Protein AF-A0A9P1C522-F1 (afdb_monomer_lite)

Foldseek 3Di:
DDDDDDDDDDDDDDDDDDDDPDDDDPDDDPDDDDDDDDDDDDDDDDDDDDDDDDDDDDDDDDDPPPPPPVPPDQDPVRVVVVVVVVVVVVVVVVVVVVVVVVVVVVVVVVVVVVVVVVVVVVVVVVVVVVVVVVVVVVVVVVVVVVVVVVVVVVVVVVVVVVVVVVVVVVVVVVVVVVVVVVVVVVVPDPPDPDDDDDDDDD

Sequence (202 aa):
MKRPAAVLKRPAAKISPGDDDSEESHSEEVRRKPAASIRKRPAAFPDEGEEEEEEEEEEEPKAQKVSRSMKTPPSKKEARTAIKEAARRQKLVQKLKKDIKPLAQKLKEKREELKAAEKELEKHSATAGKLARAIEREDKAKALKRKRRQKSLAQKAGQRMKDLRERLADAKAEVSKLKVAKDLGSSWYPLGYKGLLYNMGV

Radius of gyration: 54.73 Å; chains: 1; bounding box: 130×93×149 Å

Structure (mmCIF, N/CA/C/O backbone):
data_AF-A0A9P1C522-F1
#
_entry.id   AF-A0A9P1C522-F1
#
loop_
_atom_site.group_PDB
_atom_site.id
_atom_site.type_symbol
_atom_site.label_atom_id
_atom_site.label_alt_id
_atom_site.label_comp_id
_atom_site.label_asym_id
_atom_site.label_entity_id
_atom_site.label_seq_id
_atom_site.pdbx_PDB_ins_code
_atom_site.Cartn_x
_atom_site.Cartn_y
_atom_site.Cartn_z
_atom_site.occupancy
_atom_site.B_iso_or_equiv
_atom_site.auth_seq_id
_atom_site.auth_comp_id
_atom_site.auth_asym_id
_atom_site.auth_atom_id
_atom_site.pdbx_PDB_model_num
ATOM 1 N N . MET A 1 1 ? 5.656 51.002 -11.597 1.00 49.44 1 MET A N 1
ATOM 2 C CA . MET A 1 1 ? 5.987 50.156 -10.427 1.00 49.44 1 MET A CA 1
ATOM 3 C C . MET A 1 1 ? 6.816 48.969 -10.905 1.00 49.44 1 MET A C 1
ATOM 5 O O . MET A 1 1 ? 6.368 48.238 -11.777 1.00 49.44 1 MET A O 1
ATOM 9 N N . LYS A 1 2 ? 8.070 48.877 -10.445 1.00 51.88 2 LYS A N 1
ATOM 10 C CA . LYS A 1 2 ? 9.104 47.935 -10.913 1.00 51.88 2 LYS A CA 1
ATOM 11 C C . LYS A 1 2 ? 8.968 46.590 -10.180 1.00 51.88 2 LYS A C 1
ATOM 13 O O . LYS A 1 2 ? 8.826 46.589 -8.963 1.00 51.88 2 LYS A O 1
ATOM 18 N N . ARG A 1 3 ? 9.033 45.463 -10.897 1.00 58.97 3 ARG A N 1
ATOM 19 C CA . ARG A 1 3 ? 9.138 44.110 -10.312 1.00 58.97 3 ARG A CA 1
ATOM 20 C C . ARG A 1 3 ? 10.616 43.785 -10.051 1.00 58.97 3 ARG A C 1
ATOM 22 O O . ARG A 1 3 ? 11.398 43.940 -10.989 1.00 58.97 3 ARG A O 1
ATOM 29 N N . PRO A 1 4 ? 11.029 43.314 -8.862 1.00 58.94 4 PRO A N 1
ATOM 30 C CA . PRO A 1 4 ? 12.370 42.768 -8.697 1.00 58.94 4 PRO A CA 1
ATOM 31 C C . PRO A 1 4 ? 12.429 41.317 -9.192 1.00 58.94 4 PRO A C 1
ATOM 33 O O . PRO A 1 4 ? 11.649 40.459 -8.780 1.00 58.94 4 PRO A O 1
ATOM 36 N N . ALA A 1 5 ? 13.379 41.060 -10.089 1.00 57.00 5 ALA A N 1
ATOM 37 C CA . ALA A 1 5 ? 13.793 39.730 -10.503 1.00 57.00 5 ALA A CA 1
ATOM 38 C C . ALA A 1 5 ? 14.612 39.079 -9.378 1.00 57.00 5 ALA A C 1
ATOM 40 O O . ALA A 1 5 ? 15.698 39.553 -9.048 1.00 57.00 5 ALA A O 1
ATOM 41 N N . ALA A 1 6 ? 14.114 37.987 -8.801 1.00 57.25 6 ALA A N 1
ATOM 42 C CA . ALA A 1 6 ? 14.886 37.153 -7.887 1.00 57.25 6 ALA A CA 1
ATOM 43 C C . ALA A 1 6 ? 15.490 35.974 -8.664 1.00 57.25 6 ALA A C 1
ATOM 45 O O . ALA A 1 6 ? 14.870 34.929 -8.848 1.00 57.25 6 ALA A O 1
ATOM 46 N N . VAL A 1 7 ? 16.720 36.173 -9.139 1.00 53.31 7 VAL A N 1
ATOM 47 C CA . VAL A 1 7 ? 17.602 35.124 -9.661 1.00 53.31 7 VAL A CA 1
ATOM 48 C C . VAL A 1 7 ? 18.239 34.419 -8.461 1.00 53.31 7 VAL A C 1
ATOM 50 O O . VAL A 1 7 ? 19.250 34.875 -7.931 1.00 53.31 7 VAL A O 1
ATOM 53 N N . LEU A 1 8 ? 17.653 33.309 -8.005 1.00 51.31 8 LEU A N 1
ATOM 54 C CA . LEU A 1 8 ? 18.317 32.423 -7.047 1.00 51.31 8 LEU A CA 1
ATOM 55 C C . LEU A 1 8 ? 19.260 31.467 -7.787 1.00 51.31 8 LEU A C 1
ATOM 57 O O . LEU A 1 8 ? 18.852 30.450 -8.347 1.00 51.31 8 LEU A O 1
ATOM 61 N N . LYS A 1 9 ? 20.549 31.816 -7.751 1.00 59.75 9 LYS A N 1
ATOM 62 C CA . LYS A 1 9 ? 21.687 30.921 -7.993 1.00 59.75 9 LYS A CA 1
ATOM 63 C C . LYS A 1 9 ? 21.589 29.700 -7.068 1.00 59.75 9 LYS A C 1
ATOM 65 O O . LYS A 1 9 ? 21.530 29.861 -5.853 1.00 59.75 9 LYS A O 1
ATOM 70 N N . ARG A 1 10 ? 21.658 28.489 -7.625 1.00 50.72 10 ARG A N 1
ATOM 71 C CA . ARG A 1 10 ? 22.021 27.274 -6.875 1.00 50.72 10 ARG A CA 1
ATOM 72 C C . ARG A 1 10 ? 23.412 26.815 -7.327 1.00 50.72 10 ARG A C 1
ATOM 74 O O . ARG A 1 10 ? 23.632 26.744 -8.537 1.00 50.72 10 ARG A O 1
ATOM 81 N N . PRO A 1 11 ? 24.355 26.550 -6.405 1.00 51.62 11 PRO A N 1
ATOM 82 C CA . PRO A 1 11 ? 25.687 26.083 -6.762 1.00 51.62 11 PRO A CA 1
ATOM 83 C C . PRO A 1 11 ? 25.662 24.623 -7.226 1.00 51.62 11 PRO A C 1
ATOM 85 O O . PRO A 1 11 ? 24.872 23.806 -6.754 1.00 51.62 11 PRO A O 1
ATOM 88 N N . ALA A 1 12 ? 26.554 24.321 -8.166 1.00 48.50 12 ALA A N 1
ATOM 89 C CA . ALA A 1 12 ? 26.804 22.994 -8.701 1.00 48.50 12 ALA A CA 1
ATOM 90 C C . ALA A 1 12 ? 27.390 22.066 -7.624 1.00 48.50 12 ALA A C 1
ATOM 92 O O . ALA A 1 12 ? 28.469 22.334 -7.098 1.00 48.50 12 ALA A O 1
ATOM 93 N N . ALA A 1 13 ? 26.714 20.950 -7.349 1.00 45.16 13 ALA A N 1
ATOM 94 C CA . ALA A 1 13 ? 27.298 19.820 -6.640 1.00 45.16 13 ALA A CA 1
ATOM 95 C C . ALA A 1 13 ? 27.734 18.768 -7.667 1.00 45.16 13 ALA A C 1
ATOM 97 O O . ALA A 1 13 ? 26.917 18.188 -8.381 1.00 45.16 13 ALA A O 1
ATOM 98 N N . LYS A 1 14 ? 29.050 18.576 -7.751 1.00 51.00 14 LYS A N 1
ATOM 99 C CA . LYS A 1 14 ? 29.711 17.467 -8.438 1.00 51.00 14 LYS A CA 1
ATOM 100 C C . LYS A 1 14 ? 29.425 16.187 -7.645 1.00 51.00 14 LYS A C 1
ATOM 102 O O . LYS A 1 14 ? 29.766 16.136 -6.469 1.00 51.00 14 LYS A O 1
ATOM 107 N N . ILE A 1 15 ? 28.848 15.167 -8.276 1.00 46.91 15 ILE A N 1
ATOM 108 C CA . ILE A 1 15 ? 28.877 13.789 -7.770 1.00 46.91 15 ILE A CA 1
ATOM 109 C C . ILE A 1 15 ? 29.485 12.932 -8.882 1.00 46.91 15 ILE A C 1
ATOM 111 O O . ILE A 1 15 ? 29.021 12.944 -10.021 1.00 46.91 15 ILE A O 1
ATOM 115 N N . SER A 1 16 ? 30.602 12.304 -8.527 1.00 38.47 16 SER A N 1
ATOM 116 C CA . SER A 1 16 ? 31.456 11.425 -9.328 1.00 38.47 16 SER A CA 1
ATOM 117 C C . SER A 1 16 ? 30.718 10.150 -9.765 1.00 38.47 16 SER A C 1
ATOM 119 O O . SER A 1 16 ? 29.842 9.700 -9.026 1.00 38.47 16 SER A O 1
ATOM 121 N N . PRO A 1 17 ? 31.074 9.529 -10.908 1.00 50.19 17 PRO A N 1
ATOM 122 C CA . PRO A 1 17 ? 30.585 8.206 -11.266 1.00 50.19 17 PRO A CA 1
ATOM 123 C C . PRO A 1 17 ? 31.403 7.157 -10.503 1.00 50.19 17 PRO A C 1
ATOM 125 O O . PRO A 1 17 ? 32.629 7.142 -10.592 1.00 50.19 17 PRO A O 1
ATOM 128 N N . GLY A 1 18 ? 30.730 6.321 -9.721 1.00 36.69 18 GLY A N 1
ATOM 129 C CA . GLY A 1 18 ? 31.311 5.144 -9.086 1.00 36.69 18 GLY A CA 1
ATOM 130 C C . GLY A 1 18 ? 30.425 3.952 -9.402 1.00 36.69 18 GLY A C 1
ATOM 131 O O . GLY A 1 18 ? 29.306 3.877 -8.902 1.00 36.69 18 GLY A O 1
ATOM 132 N N . ASP A 1 19 ? 30.916 3.101 -10.298 1.00 48.09 19 ASP A N 1
ATOM 133 C CA . ASP A 1 19 ? 30.490 1.718 -10.478 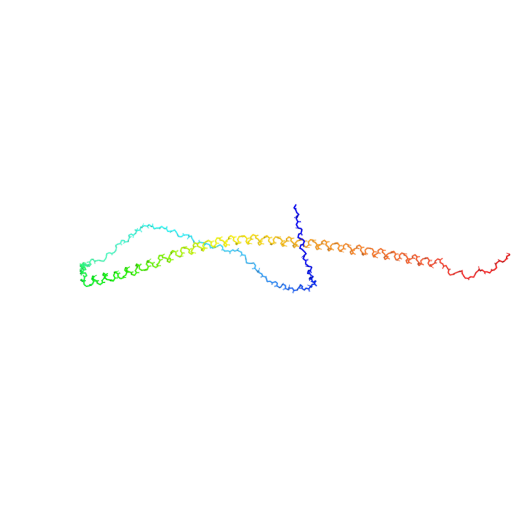1.00 48.09 19 ASP A CA 1
ATOM 134 C C . ASP A 1 19 ? 30.646 0.957 -9.154 1.00 48.09 19 ASP A C 1
ATOM 136 O O . ASP A 1 19 ? 31.762 0.892 -8.645 1.00 48.09 19 ASP A O 1
ATOM 140 N N . ASP A 1 20 ? 29.561 0.384 -8.626 1.00 42.66 20 ASP A N 1
ATOM 141 C CA . ASP A 1 20 ? 29.590 -0.888 -7.885 1.00 42.66 20 ASP A CA 1
ATOM 142 C C . ASP A 1 20 ? 28.149 -1.423 -7.747 1.00 42.66 20 ASP A C 1
ATOM 144 O O . ASP A 1 20 ? 27.435 -1.149 -6.784 1.00 42.66 20 ASP A O 1
ATOM 148 N N . ASP A 1 21 ? 27.667 -2.092 -8.796 1.00 46.78 21 ASP A N 1
ATOM 149 C CA . ASP A 1 21 ? 26.341 -2.721 -8.855 1.00 46.78 21 ASP A CA 1
ATOM 150 C C . ASP A 1 21 ? 26.565 -4.243 -8.805 1.00 46.78 21 ASP A C 1
ATOM 152 O O . ASP A 1 21 ? 26.654 -4.919 -9.833 1.00 46.78 21 ASP A O 1
ATOM 156 N N . SER A 1 22 ? 26.754 -4.765 -7.590 1.00 48.00 22 SER A N 1
ATOM 157 C CA . SER A 1 22 ? 26.894 -6.195 -7.289 1.00 48.00 22 SER A CA 1
ATOM 158 C C . SER A 1 22 ? 26.019 -6.566 -6.090 1.00 48.00 22 SER A C 1
ATOM 160 O O . SER A 1 22 ? 26.512 -6.828 -4.996 1.00 48.00 22 SER A O 1
ATOM 162 N N . GLU A 1 23 ? 24.704 -6.613 -6.303 1.00 40.97 23 GLU A N 1
ATOM 163 C CA . GLU A 1 23 ? 23.770 -7.280 -5.390 1.00 40.97 23 GLU A CA 1
ATOM 164 C C . GLU A 1 23 ? 23.270 -8.569 -6.056 1.00 40.97 23 GLU A C 1
ATOM 166 O O . GLU A 1 23 ? 22.460 -8.591 -6.989 1.00 40.97 23 GLU A O 1
ATOM 171 N N . GLU A 1 24 ? 23.846 -9.662 -5.574 1.00 34.50 24 GLU A N 1
ATOM 172 C CA . GLU A 1 24 ? 23.579 -11.052 -5.895 1.00 34.50 24 GLU A CA 1
ATOM 173 C C . GLU A 1 24 ? 22.164 -11.440 -5.430 1.00 34.50 24 GLU A C 1
ATOM 175 O O . GLU A 1 24 ? 21.912 -11.741 -4.267 1.00 34.50 24 GLU A O 1
ATOM 180 N N . SER A 1 25 ? 21.193 -11.414 -6.348 1.00 36.41 25 SER A N 1
ATOM 181 C CA . SER A 1 25 ? 19.823 -11.861 -6.074 1.00 36.41 25 SER A CA 1
ATOM 182 C C . SER A 1 25 ? 19.718 -13.385 -6.199 1.00 36.41 25 SER A C 1
ATOM 184 O O . SER A 1 25 ? 19.366 -13.923 -7.254 1.00 36.41 25 SER A O 1
ATOM 186 N N . HIS A 1 26 ? 19.995 -14.098 -5.105 1.00 35.72 26 HIS A N 1
ATOM 187 C CA . HIS A 1 26 ? 19.660 -15.516 -4.989 1.00 35.72 26 HIS A CA 1
ATOM 188 C C . HIS A 1 26 ? 18.164 -15.688 -4.662 1.00 35.72 26 HIS A C 1
ATOM 190 O O . HIS A 1 26 ? 17.724 -15.619 -3.522 1.00 35.72 26 HIS A O 1
ATOM 196 N N . SER A 1 27 ? 17.385 -15.857 -5.732 1.00 47.12 27 SER A N 1
ATOM 197 C CA . SER A 1 27 ? 16.147 -16.650 -5.849 1.00 47.12 27 SER A CA 1
ATOM 198 C C . SER A 1 27 ? 15.559 -17.288 -4.571 1.00 47.12 27 SER A C 1
ATOM 200 O O . SER A 1 27 ? 15.950 -18.383 -4.179 1.00 47.12 27 SER A O 1
ATOM 202 N N . GLU A 1 28 ? 14.489 -16.692 -4.032 1.00 42.78 28 GLU A N 1
ATOM 203 C CA . GLU A 1 28 ? 13.541 -17.396 -3.156 1.00 42.78 28 GLU A CA 1
ATOM 204 C C . GLU A 1 28 ? 12.288 -17.805 -3.950 1.00 42.78 28 GLU A C 1
ATOM 206 O O . GLU A 1 28 ? 11.434 -17.006 -4.347 1.00 42.78 28 GLU A O 1
ATOM 211 N N . GLU A 1 29 ? 12.228 -19.102 -4.239 1.00 47.12 29 GLU A N 1
ATOM 212 C CA . GLU A 1 29 ? 11.168 -19.811 -4.945 1.00 47.12 29 GLU A CA 1
ATOM 213 C C . GLU A 1 29 ? 9.890 -19.875 -4.086 1.00 47.12 29 GLU A C 1
ATOM 215 O O . GLU A 1 29 ? 9.650 -20.828 -3.345 1.00 47.12 29 GLU A O 1
ATOM 220 N N . VAL A 1 30 ? 9.013 -18.871 -4.195 1.00 40.09 30 VAL A N 1
ATOM 221 C CA . VAL A 1 30 ? 7.675 -18.938 -3.583 1.00 40.09 30 VAL A CA 1
ATOM 222 C C . VAL A 1 30 ? 6.773 -19.830 -4.439 1.00 40.09 30 VAL A C 1
ATOM 224 O O . VAL A 1 30 ? 6.108 -19.398 -5.387 1.00 40.09 30 VAL A O 1
ATOM 227 N N . ARG A 1 31 ? 6.757 -21.116 -4.085 1.00 41.09 31 ARG A N 1
ATOM 228 C CA . ARG A 1 31 ? 5.841 -22.130 -4.614 1.00 41.09 31 ARG A CA 1
ATOM 229 C C . ARG A 1 31 ? 4.386 -21.698 -4.414 1.00 41.09 31 ARG A C 1
ATOM 231 O O . ARG A 1 31 ? 3.878 -21.615 -3.297 1.00 41.09 31 ARG A O 1
ATOM 238 N N . ARG A 1 32 ? 3.701 -21.460 -5.53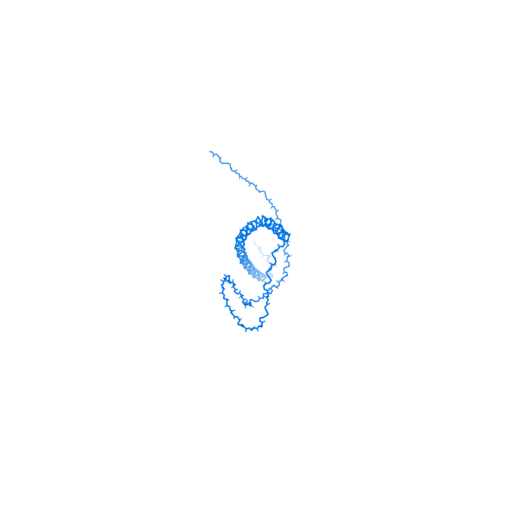3 1.00 48.88 32 ARG A N 1
ATOM 239 C CA . ARG A 1 32 ? 2.250 -21.251 -5.611 1.00 48.88 32 ARG A CA 1
ATOM 240 C C . ARG A 1 32 ? 1.525 -22.523 -5.161 1.00 48.88 32 ARG A C 1
ATOM 242 O O . ARG A 1 32 ? 1.674 -23.563 -5.794 1.00 48.88 32 ARG A O 1
ATOM 249 N N . LYS A 1 33 ? 0.701 -22.437 -4.114 1.00 53.16 33 LYS A N 1
ATOM 250 C CA . LYS A 1 33 ? -0.319 -23.457 -3.815 1.00 53.16 33 LYS A CA 1
ATOM 251 C C . LYS A 1 33 ? -1.609 -23.121 -4.581 1.00 53.16 33 LYS A C 1
ATOM 253 O O . LYS A 1 33 ? -1.987 -21.947 -4.593 1.00 53.16 33 LYS A O 1
ATOM 258 N N . PRO A 1 34 ? -2.286 -24.092 -5.220 1.00 50.56 34 PRO A N 1
ATOM 259 C CA . PRO A 1 34 ? -3.551 -23.840 -5.893 1.00 50.56 34 PRO A CA 1
ATOM 260 C C . PRO A 1 34 ? -4.704 -23.737 -4.889 1.00 50.56 34 PRO A C 1
ATOM 262 O O . PRO A 1 34 ? -4.736 -24.407 -3.856 1.00 50.56 34 PRO A O 1
ATOM 265 N N . ALA A 1 35 ? -5.659 -22.877 -5.229 1.00 48.47 35 ALA A N 1
ATOM 266 C CA . ALA A 1 35 ? -6.920 -22.700 -4.536 1.00 48.47 35 ALA A CA 1
ATOM 267 C C . ALA A 1 35 ? -7.847 -23.900 -4.787 1.00 48.47 35 ALA A C 1
ATOM 269 O O . ALA A 1 35 ? -8.180 -24.166 -5.937 1.00 48.47 35 ALA A O 1
ATOM 270 N N . ALA A 1 36 ? -8.284 -24.578 -3.722 1.00 51.88 36 ALA A N 1
ATOM 271 C CA . ALA A 1 36 ? -9.524 -25.360 -3.671 1.00 51.88 36 ALA A CA 1
ATOM 272 C C . ALA A 1 36 ? -9.746 -25.914 -2.252 1.00 51.88 36 ALA A C 1
ATOM 274 O O . ALA A 1 36 ? -9.119 -26.892 -1.864 1.00 51.88 36 ALA A O 1
ATOM 275 N N . SER A 1 37 ? -10.661 -25.316 -1.485 1.00 43.62 37 SER A N 1
ATOM 276 C CA . SER A 1 37 ? -11.512 -26.059 -0.542 1.00 43.62 37 SER A CA 1
ATOM 277 C C . SER A 1 37 ? -12.651 -25.153 -0.082 1.00 43.62 37 SER A C 1
ATOM 279 O O . SER A 1 37 ? -12.560 -24.415 0.897 1.00 43.62 37 SER A O 1
ATOM 281 N N . ILE A 1 38 ? -13.732 -25.185 -0.856 1.00 55.53 38 ILE A N 1
ATOM 282 C CA . ILE A 1 38 ? -15.054 -24.725 -0.445 1.00 55.53 38 ILE A CA 1
ATOM 283 C C . ILE A 1 38 ? -15.524 -25.689 0.651 1.00 55.53 38 ILE A C 1
ATOM 285 O O . ILE A 1 38 ? -15.871 -26.833 0.362 1.00 55.53 38 ILE A O 1
ATOM 289 N N . ARG A 1 39 ? -15.545 -25.249 1.913 1.00 49.81 39 ARG A N 1
ATOM 290 C CA . ARG A 1 39 ? -16.271 -25.934 2.992 1.00 49.81 39 ARG A CA 1
ATOM 291 C C . ARG A 1 39 ? -17.096 -24.925 3.791 1.00 49.81 39 ARG A C 1
ATOM 293 O O . ARG A 1 39 ? -16.577 -24.178 4.607 1.00 49.81 39 ARG A O 1
ATOM 300 N N . LYS A 1 40 ? -18.386 -24.915 3.440 1.00 45.81 40 LYS A N 1
ATOM 301 C CA . LYS A 1 40 ? -19.592 -24.689 4.254 1.00 45.81 40 LYS A CA 1
ATOM 302 C C . LYS A 1 40 ? -19.462 -23.739 5.459 1.00 45.81 40 LYS A C 1
ATOM 304 O O . LYS A 1 40 ? -18.939 -24.104 6.504 1.00 45.81 40 LYS A O 1
ATOM 309 N N . ARG A 1 41 ? -20.073 -22.558 5.321 1.00 49.09 41 ARG A N 1
ATOM 310 C CA . ARG A 1 41 ? -20.532 -21.713 6.437 1.00 49.09 41 ARG A CA 1
ATOM 311 C C . ARG A 1 41 ? -21.719 -22.397 7.139 1.00 49.09 41 ARG A C 1
ATOM 313 O O . ARG A 1 41 ? -22.628 -22.808 6.417 1.00 49.09 41 ARG A O 1
ATOM 320 N N . PRO A 1 42 ? -21.786 -22.476 8.478 1.00 45.25 42 PRO A N 1
ATOM 321 C CA . PRO A 1 42 ? -23.066 -22.580 9.162 1.00 45.25 42 PRO A CA 1
ATOM 322 C C . PRO A 1 42 ? -23.739 -21.202 9.214 1.00 45.25 42 PRO A C 1
ATOM 324 O O . PRO A 1 42 ? -23.084 -20.167 9.361 1.00 45.25 42 PRO A O 1
ATOM 327 N N . ALA A 1 43 ? -25.046 -21.231 8.979 1.00 43.66 43 ALA A N 1
ATOM 328 C CA . ALA A 1 43 ? -25.930 -20.090 8.847 1.00 43.66 43 ALA A CA 1
ATOM 329 C C . ALA A 1 43 ? -26.167 -19.368 10.182 1.00 43.66 43 ALA A C 1
ATOM 331 O O . ALA A 1 43 ? -25.906 -19.898 11.260 1.00 43.66 43 ALA A O 1
ATOM 332 N N . ALA A 1 44 ? -26.657 -18.138 10.053 1.00 37.31 44 ALA A N 1
ATOM 333 C CA . ALA A 1 44 ? -27.153 -17.295 11.125 1.00 37.31 44 ALA A CA 1
ATOM 334 C C . ALA A 1 44 ? -28.168 -18.037 12.010 1.00 37.31 44 ALA A C 1
ATOM 336 O O . ALA A 1 44 ? -29.084 -18.670 11.491 1.00 37.31 44 ALA A O 1
ATOM 337 N N . PHE A 1 45 ? -28.019 -17.911 13.328 1.00 39.31 45 PHE A N 1
ATOM 338 C CA . PHE A 1 45 ? -29.112 -18.151 14.265 1.00 39.31 45 PHE A CA 1
ATOM 339 C C . PHE A 1 45 ? -29.957 -16.872 14.343 1.00 39.31 45 PHE A C 1
ATOM 341 O O . PHE A 1 45 ? -29.389 -15.821 14.662 1.00 39.31 45 PHE A O 1
ATOM 348 N N . PRO A 1 46 ? -31.260 -16.926 14.022 1.00 49.22 46 PRO A N 1
ATOM 349 C CA . PRO A 1 46 ? -32.182 -15.857 14.345 1.00 49.22 46 PRO A CA 1
ATOM 350 C C . PRO A 1 46 ? -32.559 -15.940 15.827 1.00 49.22 46 PRO A C 1
ATOM 352 O O . PRO A 1 46 ? -32.765 -17.013 16.389 1.00 49.22 46 PRO A O 1
ATOM 355 N N . ASP A 1 47 ? -32.583 -14.764 16.430 1.00 42.81 47 ASP A N 1
ATOM 356 C CA . ASP A 1 47 ? -33.244 -14.427 17.680 1.00 42.81 47 ASP A CA 1
ATOM 357 C C . ASP A 1 47 ? -34.738 -14.290 17.373 1.00 42.81 47 ASP A C 1
ATOM 359 O O . ASP A 1 47 ? -35.082 -13.315 16.721 1.00 42.81 47 ASP A O 1
ATOM 363 N N . GLU A 1 48 ? -35.574 -15.256 17.764 1.00 38.16 48 GLU A N 1
ATOM 364 C CA . GLU A 1 48 ? -36.993 -15.065 18.107 1.00 38.16 48 GLU A CA 1
ATOM 365 C C . GLU A 1 48 ? -37.393 -16.178 19.082 1.00 38.16 48 GLU A C 1
ATOM 367 O O . GLU A 1 48 ? -37.066 -17.350 18.885 1.00 38.16 48 GLU A O 1
ATOM 372 N N . GLY A 1 49 ? -38.030 -15.783 20.179 1.00 38.78 49 GLY A N 1
ATOM 373 C CA . GLY A 1 49 ? -38.675 -16.704 21.098 1.00 38.78 49 GLY A CA 1
ATOM 374 C C . GLY A 1 49 ? -40.136 -16.858 20.725 1.00 38.78 49 GLY A C 1
ATOM 375 O O . GLY A 1 49 ? -40.749 -15.889 20.297 1.00 38.78 49 GLY A O 1
ATOM 376 N N . GLU A 1 50 ? -40.673 -18.046 20.950 1.00 37.09 50 GLU A N 1
ATOM 377 C CA . GLU A 1 50 ? -42.100 -18.286 21.116 1.00 37.09 50 GLU A CA 1
ATOM 378 C C . GLU A 1 50 ? -42.293 -19.632 21.821 1.00 37.09 50 GLU A C 1
ATOM 380 O O . GLU A 1 50 ? -41.457 -20.535 21.741 1.00 37.09 50 GLU A O 1
ATOM 385 N N . GLU A 1 51 ? -43.339 -19.655 22.634 1.00 41.25 51 GLU A N 1
ATOM 386 C CA . GLU A 1 51 ? -43.807 -20.731 23.496 1.00 41.25 51 GLU A CA 1
ATOM 387 C C . GLU A 1 51 ? -44.328 -21.919 22.677 1.00 41.25 51 GLU A C 1
ATOM 389 O O . GLU A 1 51 ? -44.938 -21.702 21.641 1.00 41.25 51 GLU A O 1
ATOM 394 N N . GLU A 1 52 ? -44.123 -23.139 23.178 1.00 40.84 52 GLU A N 1
ATOM 395 C CA . GLU A 1 52 ? -44.950 -24.349 22.977 1.00 40.84 52 GLU A CA 1
ATOM 396 C C . GLU A 1 52 ? -44.351 -25.400 23.941 1.00 40.84 52 GLU A C 1
ATOM 398 O O . GLU A 1 52 ? -43.171 -25.739 23.856 1.00 40.84 52 GLU A O 1
ATOM 403 N N . GLU A 1 53 ? -44.941 -25.637 25.118 1.00 40.41 53 GLU A N 1
ATOM 404 C CA . GLU A 1 53 ? -46.014 -26.620 25.356 1.00 40.41 53 GLU A CA 1
ATOM 405 C C . GLU A 1 53 ? -45.786 -27.939 24.610 1.00 40.41 53 GLU A C 1
ATOM 407 O O . GLU A 1 53 ? -46.203 -28.097 23.473 1.00 40.41 53 GLU A O 1
ATOM 412 N N . GLU A 1 54 ? -45.178 -28.909 25.297 1.00 39.94 54 GLU A N 1
ATOM 413 C CA . GLU A 1 54 ? -45.496 -30.317 25.077 1.00 39.94 54 GLU A CA 1
ATOM 414 C C . GLU A 1 54 ? -45.583 -31.025 26.433 1.00 39.94 54 GLU A C 1
ATOM 416 O O . GLU A 1 54 ? -44.668 -31.001 27.263 1.00 39.94 54 GLU A O 1
ATOM 421 N N . GLU A 1 55 ? -46.779 -31.559 26.649 1.00 37.78 55 GLU A N 1
ATOM 422 C CA . GLU A 1 55 ? -47.215 -32.419 27.733 1.00 37.78 55 GLU A CA 1
ATOM 423 C C . GLU A 1 55 ? -46.478 -33.762 27.659 1.00 37.78 55 GLU A C 1
ATOM 425 O O . GLU A 1 55 ? -46.421 -34.388 26.603 1.00 37.78 55 GLU A O 1
ATOM 430 N N . GLU A 1 56 ? -45.977 -34.251 28.793 1.00 39.12 56 GLU A N 1
ATOM 431 C CA . GLU A 1 56 ? -45.727 -35.682 28.969 1.00 39.12 56 GLU A CA 1
ATOM 432 C C . GLU A 1 56 ? -46.599 -36.172 30.130 1.00 39.12 56 GLU A C 1
ATOM 434 O O . GLU A 1 56 ? -46.449 -35.754 31.284 1.00 39.12 56 GLU A O 1
ATOM 439 N N . GLU A 1 57 ? -47.572 -37.001 29.757 1.00 38.44 57 GLU A N 1
ATOM 440 C CA . GLU A 1 57 ? -48.574 -37.654 30.590 1.00 38.44 57 GLU A CA 1
ATOM 441 C C . GLU A 1 57 ? -47.956 -38.608 31.625 1.00 38.44 57 GLU A C 1
ATOM 443 O O . GLU A 1 57 ? -47.117 -39.453 31.328 1.00 38.44 57 GLU A O 1
ATOM 448 N N . GLU A 1 58 ? -48.454 -38.450 32.850 1.00 43.09 58 GLU A N 1
ATOM 449 C CA . GLU A 1 58 ? -48.839 -39.482 33.816 1.00 43.09 58 GLU A CA 1
ATOM 450 C C . GLU A 1 58 ? -48.037 -40.796 33.897 1.00 43.09 58 GLU A C 1
ATOM 452 O O . GLU A 1 58 ? -48.334 -41.798 33.250 1.00 43.09 58 GLU A O 1
ATOM 457 N N . GLU A 1 59 ? -47.198 -40.877 34.932 1.00 39.03 59 GLU A N 1
ATOM 458 C CA . GLU A 1 59 ? -47.152 -42.085 35.757 1.00 39.03 59 GLU A CA 1
ATOM 459 C C . GLU A 1 59 ? -47.333 -41.678 37.228 1.00 39.03 59 GLU A C 1
ATOM 461 O O . GLU A 1 59 ? -46.486 -41.011 37.823 1.00 39.03 59 GLU A O 1
ATOM 466 N N . GLU A 1 60 ? -48.484 -42.019 37.812 1.00 46.66 60 GLU A N 1
ATOM 467 C CA . GLU A 1 60 ? -48.786 -41.808 39.229 1.00 46.66 60 GLU A CA 1
ATOM 468 C C . GLU A 1 60 ? -47.838 -42.615 40.139 1.00 46.66 60 GLU A C 1
ATOM 470 O O . GLU A 1 60 ? -47.802 -43.847 40.067 1.00 46.66 60 GLU A O 1
ATOM 475 N N . PRO A 1 61 ? -47.249 -41.988 41.175 1.00 45.25 61 PRO A N 1
ATOM 476 C CA . PRO A 1 61 ? -47.024 -42.686 42.425 1.00 45.25 61 PRO A CA 1
ATOM 477 C C . PRO A 1 61 ? -47.873 -42.051 43.526 1.00 45.25 61 PRO A C 1
ATOM 479 O O . PRO A 1 61 ? -47.597 -40.963 44.025 1.00 45.25 61 PRO A O 1
ATOM 482 N N . LYS A 1 62 ? -48.912 -42.799 43.912 1.00 47.19 62 LYS A N 1
ATOM 483 C CA . LYS A 1 62 ? -49.553 -42.865 45.236 1.00 47.19 62 LYS A CA 1
ATOM 484 C C . LYS A 1 62 ? -49.388 -41.616 46.105 1.00 47.19 62 LYS A C 1
ATOM 486 O O . LYS A 1 62 ? -48.366 -41.428 46.764 1.00 47.19 62 LYS A O 1
ATOM 491 N N . ALA A 1 63 ? -50.477 -40.858 46.213 1.00 47.81 63 ALA A N 1
ATOM 492 C CA . ALA A 1 63 ? -50.668 -39.750 47.138 1.00 47.81 63 ALA A CA 1
ATOM 493 C C . ALA A 1 63 ? -50.231 -40.080 48.583 1.00 47.81 63 ALA A C 1
ATOM 495 O O . ALA A 1 63 ? -51.027 -40.492 49.432 1.00 47.81 63 ALA A O 1
ATOM 496 N N . GLN A 1 64 ? -48.964 -39.820 48.906 1.00 52.72 64 GLN A N 1
ATOM 497 C CA . GLN A 1 64 ? -48.582 -39.477 50.264 1.00 52.72 64 GLN A CA 1
ATOM 498 C C . GLN A 1 64 ? -49.171 -38.099 50.532 1.00 52.72 64 GLN A C 1
ATOM 500 O O . GLN A 1 64 ? -48.843 -37.123 49.860 1.00 52.72 64 GLN A O 1
ATOM 505 N N . LYS A 1 65 ? -50.077 -38.021 51.508 1.00 53.16 65 LYS A N 1
ATOM 506 C CA . LYS A 1 65 ? -50.584 -36.761 52.051 1.00 53.16 65 LYS A CA 1
ATOM 507 C C . LYS A 1 65 ? -49.404 -35.973 52.623 1.00 53.16 65 LYS A C 1
ATOM 509 O O . LYS A 1 65 ? -49.111 -36.060 53.812 1.00 53.16 65 LYS A O 1
ATOM 514 N N . VAL A 1 66 ? -48.727 -35.200 51.778 1.00 52.06 66 VAL A N 1
ATOM 515 C CA . VAL A 1 66 ? -47.789 -34.172 52.210 1.00 52.06 66 VAL A CA 1
ATOM 516 C C . VAL A 1 66 ? -48.656 -33.108 52.855 1.00 52.06 66 VAL A C 1
ATOM 518 O O . VAL A 1 66 ? -49.269 -32.278 52.183 1.00 52.06 66 VAL A O 1
ATOM 521 N N . SER A 1 67 ? -48.785 -33.180 54.179 1.00 55.41 67 SER A N 1
ATOM 522 C CA . SER A 1 67 ? -49.340 -32.088 54.961 1.00 55.41 67 SER A CA 1
ATOM 523 C C . SER A 1 67 ? -48.632 -30.821 54.495 1.00 55.41 67 SER A C 1
ATOM 525 O O . SER A 1 67 ? -47.410 -30.725 54.638 1.00 55.41 67 SER A O 1
ATOM 527 N N . ARG A 1 68 ? -49.374 -29.875 53.904 1.00 59.88 68 ARG A N 1
ATOM 528 C CA . ARG A 1 68 ? -48.916 -28.496 53.734 1.00 59.88 68 ARG A CA 1
ATOM 529 C C . ARG A 1 68 ? -48.578 -28.015 55.139 1.00 59.88 68 ARG A C 1
ATOM 531 O O . ARG A 1 68 ? -49.452 -27.538 55.859 1.00 59.88 68 ARG A O 1
ATOM 538 N N . SER A 1 69 ? -47.327 -28.199 55.556 1.00 53.44 69 SER A N 1
ATOM 539 C CA . SER A 1 69 ? -46.804 -27.510 56.715 1.00 53.44 69 SER A CA 1
ATOM 540 C C . SER A 1 69 ? -46.901 -26.048 56.323 1.00 53.44 69 SER A C 1
ATOM 542 O O . SER A 1 69 ? -46.227 -25.562 55.411 1.00 53.44 69 SER A O 1
ATOM 544 N N . MET A 1 70 ? -47.888 -25.375 56.908 1.00 56.88 70 MET A N 1
ATOM 545 C CA . MET A 1 70 ? -47.984 -23.930 56.867 1.00 56.88 70 MET A CA 1
ATOM 546 C C . MET A 1 70 ? -46.626 -23.457 57.353 1.00 56.88 70 MET A C 1
ATOM 548 O O . MET A 1 70 ? -46.309 -23.632 58.529 1.00 56.88 70 MET A O 1
ATOM 552 N N . LYS A 1 71 ? -45.781 -23.003 56.418 1.00 65.62 71 LYS A N 1
ATOM 553 C CA . LYS A 1 71 ? -44.442 -22.505 56.720 1.00 65.62 71 LYS A CA 1
ATOM 554 C C . LYS A 1 71 ? -44.636 -21.525 57.858 1.00 65.62 71 LYS A C 1
ATOM 556 O O . LYS A 1 71 ? -45.349 -20.534 57.695 1.00 65.62 71 LYS A O 1
ATOM 561 N N . THR A 1 72 ? -44.107 -21.884 59.023 1.00 62.59 72 THR A N 1
ATOM 562 C CA . THR A 1 72 ? -44.210 -21.064 60.222 1.00 62.59 72 THR A CA 1
ATOM 563 C C . THR A 1 72 ? -43.804 -19.653 59.828 1.00 62.59 72 THR A C 1
ATOM 565 O O . THR A 1 72 ? -42.774 -19.511 59.157 1.00 62.59 72 THR A O 1
ATOM 568 N N . PRO A 1 73 ? -44.608 -18.624 60.154 1.00 63.66 73 PRO A N 1
ATOM 569 C CA . PRO A 1 73 ? -44.258 -17.262 59.792 1.00 63.66 73 PRO A CA 1
ATOM 570 C C . PRO A 1 73 ? -42.835 -17.009 60.298 1.00 63.66 73 PRO A C 1
ATOM 572 O O . PRO A 1 73 ? -42.541 -17.379 61.441 1.00 63.66 73 PRO A O 1
ATOM 575 N N . PRO A 1 74 ? -41.939 -16.468 59.450 1.00 65.56 74 PRO A N 1
ATOM 576 C CA . PRO A 1 74 ? -40.538 -16.311 59.805 1.00 65.56 74 PRO A CA 1
ATO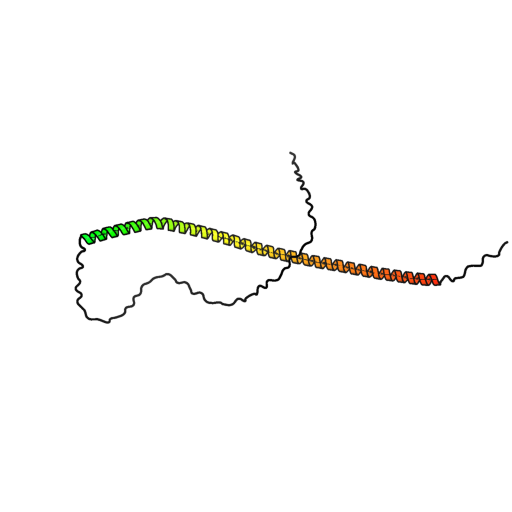M 577 C C . PRO A 1 74 ? -40.463 -15.609 61.150 1.00 65.56 74 PRO A C 1
ATOM 579 O O . PRO A 1 74 ? -41.196 -14.640 61.395 1.00 65.56 74 PRO A O 1
ATOM 582 N N . SER A 1 75 ? -39.611 -16.113 62.044 1.00 73.31 75 SER A N 1
ATOM 583 C CA . SER A 1 75 ? -39.517 -15.525 63.374 1.00 73.31 75 SER A CA 1
ATOM 584 C C . SER A 1 75 ? -39.224 -14.029 63.215 1.00 73.31 75 SER A C 1
ATOM 586 O O . SER A 1 75 ? -38.494 -13.619 62.306 1.00 73.31 75 SER A O 1
ATOM 588 N N . LYS A 1 76 ? -39.779 -13.166 64.081 1.00 72.88 76 LYS A N 1
ATOM 589 C CA . LYS A 1 76 ? -39.557 -11.705 63.987 1.00 72.88 76 LYS A CA 1
ATOM 590 C C . LYS A 1 76 ? -38.066 -11.341 63.877 1.00 72.88 76 LYS A C 1
ATOM 592 O O . LYS A 1 76 ? -37.739 -10.289 63.332 1.00 72.88 76 LYS A O 1
ATOM 597 N N . LYS A 1 77 ? -37.162 -12.186 64.392 1.00 77.06 77 LYS A N 1
ATOM 598 C CA . LYS A 1 77 ? -35.708 -12.020 64.265 1.00 77.06 77 LYS A CA 1
ATOM 599 C C . LYS A 1 77 ? -35.199 -12.394 62.868 1.00 77.06 77 LYS A C 1
ATOM 601 O O . LYS A 1 77 ? -34.451 -11.610 62.296 1.00 77.06 77 LYS A O 1
ATOM 606 N N . GLU A 1 78 ? -35.649 -13.512 62.310 1.00 77.75 78 GLU A N 1
ATOM 607 C CA . GLU A 1 78 ? -35.273 -13.996 60.970 1.00 77.75 78 GLU A CA 1
ATOM 608 C C . GLU A 1 78 ? -35.799 -13.087 59.854 1.00 77.75 78 GLU A C 1
ATOM 610 O O . GLU A 1 78 ? -35.077 -12.749 58.919 1.00 77.75 78 GLU A O 1
ATOM 615 N N . ALA A 1 79 ? -37.029 -12.586 59.987 1.00 79.38 79 ALA A N 1
ATOM 616 C CA . ALA A 1 79 ? -37.566 -11.600 59.052 1.00 79.38 79 ALA A CA 1
ATOM 617 C C . ALA A 1 79 ? -36.732 -10.303 59.068 1.00 79.38 79 ALA A C 1
ATOM 619 O O . ALA A 1 79 ? -36.429 -9.724 58.026 1.00 79.38 79 ALA A O 1
ATOM 620 N N . ARG A 1 80 ? -36.293 -9.855 60.254 1.00 81.31 80 ARG A N 1
ATOM 621 C CA . ARG A 1 80 ? -35.455 -8.653 60.398 1.00 81.31 80 ARG A CA 1
ATOM 622 C C . ARG A 1 80 ? -34.044 -8.841 59.839 1.00 81.31 80 ARG A C 1
ATOM 624 O O . ARG A 1 80 ? -33.501 -7.883 59.287 1.00 81.31 80 ARG A O 1
ATOM 631 N N . THR A 1 81 ? -33.430 -10.015 59.984 1.00 85.19 81 THR A N 1
ATOM 632 C CA . THR A 1 81 ? -32.111 -10.294 59.389 1.00 85.19 81 THR A CA 1
ATOM 633 C C . THR A 1 81 ? -32.207 -10.376 57.869 1.00 85.19 81 THR A C 1
ATOM 635 O O . THR A 1 81 ? -31.424 -9.710 57.195 1.00 85.19 81 THR A O 1
ATOM 638 N N . ALA A 1 82 ? -33.227 -11.052 57.333 1.00 83.31 82 ALA A N 1
ATOM 639 C CA . ALA A 1 82 ? -33.480 -11.126 55.895 1.00 83.31 82 ALA A CA 1
ATOM 640 C C . ALA A 1 82 ? -33.693 -9.737 55.264 1.00 83.31 82 ALA A C 1
ATOM 642 O O . ALA A 1 82 ? -33.082 -9.419 54.245 1.00 83.31 82 ALA A O 1
ATOM 643 N N . ILE A 1 83 ? -34.476 -8.858 55.904 1.00 87.62 83 ILE A N 1
ATOM 644 C CA . ILE A 1 83 ? -34.674 -7.472 55.436 1.00 87.62 83 ILE A CA 1
ATOM 645 C C . ILE A 1 83 ? -33.350 -6.690 55.432 1.00 87.62 83 ILE A C 1
ATOM 647 O O . ILE A 1 83 ? -33.052 -5.966 54.479 1.00 87.62 83 ILE A O 1
ATOM 651 N N . LYS A 1 84 ? -32.520 -6.839 56.474 1.00 89.06 84 LYS A N 1
ATOM 652 C CA . LYS A 1 84 ? -31.211 -6.166 56.550 1.00 89.06 84 LYS A CA 1
ATOM 653 C C . LYS A 1 84 ? -30.245 -6.664 55.476 1.00 89.06 84 LYS A C 1
ATOM 655 O O . LYS A 1 84 ? -29.532 -5.854 54.882 1.00 89.06 84 LYS A O 1
ATOM 660 N N . GLU A 1 85 ? -30.211 -7.966 55.215 1.00 88.19 85 GLU A N 1
ATOM 661 C CA . GLU A 1 85 ? -29.385 -8.539 54.151 1.00 88.19 85 GLU A CA 1
ATOM 662 C C . GLU A 1 85 ? -29.862 -8.116 52.763 1.00 88.19 85 GLU A C 1
ATOM 664 O O . GLU A 1 85 ? -29.041 -7.695 51.945 1.00 88.19 85 GLU A O 1
ATOM 669 N N . ALA A 1 86 ? -31.173 -8.126 52.515 1.00 89.44 86 ALA A N 1
ATOM 670 C CA . ALA A 1 86 ? -31.755 -7.628 51.273 1.00 89.44 86 ALA A CA 1
ATOM 671 C C . ALA A 1 86 ? -31.386 -6.154 51.036 1.00 89.44 86 ALA A C 1
ATOM 673 O O . ALA A 1 86 ? -30.920 -5.801 49.952 1.00 89.44 86 ALA A O 1
ATOM 674 N N . ALA A 1 87 ? -31.477 -5.305 52.064 1.00 91.31 87 ALA A N 1
ATOM 675 C CA . ALA A 1 87 ? -31.078 -3.901 51.973 1.00 91.31 87 ALA A CA 1
ATOM 676 C C . ALA A 1 87 ? -29.572 -3.727 51.684 1.00 91.31 87 ALA A C 1
ATOM 678 O O . ALA A 1 87 ? -29.181 -2.846 50.914 1.00 91.31 87 ALA A O 1
ATOM 679 N N . ARG A 1 88 ? -28.703 -4.568 52.266 1.00 92.44 88 ARG A N 1
ATOM 680 C CA . ARG A 1 88 ? -27.257 -4.568 51.964 1.00 92.44 88 ARG A CA 1
ATOM 681 C C . ARG A 1 88 ? -26.986 -4.963 50.512 1.00 92.44 88 ARG A C 1
ATOM 683 O O . ARG A 1 88 ? -26.231 -4.268 49.832 1.00 92.44 88 ARG A O 1
ATOM 690 N N . ARG A 1 89 ? -27.634 -6.024 50.020 1.00 92.94 89 ARG A N 1
ATOM 691 C CA . ARG A 1 89 ? -27.516 -6.477 48.623 1.00 92.94 89 ARG A CA 1
ATOM 692 C C . ARG A 1 89 ? -28.043 -5.426 47.647 1.00 92.94 89 ARG A C 1
ATOM 694 O O . ARG A 1 89 ? -27.369 -5.123 46.670 1.00 92.94 89 ARG A O 1
ATOM 701 N N . GLN A 1 90 ? -29.174 -4.786 47.943 1.00 93.62 90 GLN A N 1
ATOM 702 C CA . GLN A 1 90 ? -29.705 -3.689 47.127 1.00 93.62 90 GLN A CA 1
ATOM 703 C C . GLN A 1 90 ? -28.740 -2.501 47.049 1.00 93.62 90 GLN A C 1
ATOM 705 O O . GLN A 1 90 ? -28.510 -1.977 45.961 1.00 93.62 90 GLN A O 1
ATOM 710 N N . LYS A 1 91 ? -28.120 -2.103 48.168 1.00 93.75 91 LYS A N 1
ATOM 711 C CA . LYS A 1 91 ? -27.093 -1.046 48.172 1.00 93.75 91 LYS A CA 1
ATOM 712 C C . LYS A 1 91 ? -25.888 -1.419 47.310 1.00 93.75 91 LYS A C 1
ATOM 714 O O . LYS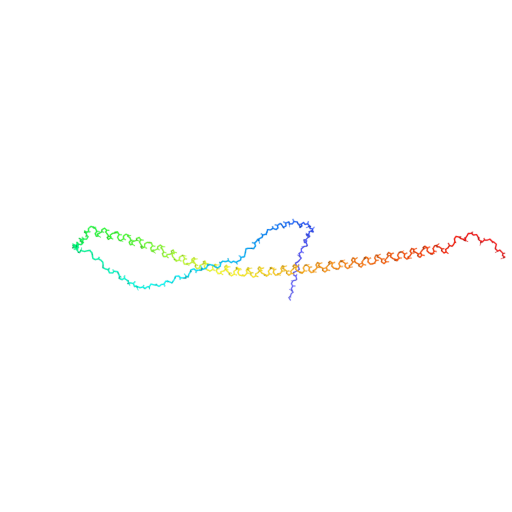 A 1 91 ? -25.379 -0.569 46.585 1.00 93.75 91 LYS A O 1
ATOM 719 N N . LEU A 1 92 ? -25.446 -2.674 47.367 1.00 94.00 92 LEU A N 1
ATOM 720 C CA . LEU A 1 92 ? -24.345 -3.168 46.542 1.00 94.00 92 LEU A CA 1
ATOM 721 C C . LEU A 1 92 ? -24.711 -3.154 45.052 1.00 94.00 92 LEU A C 1
ATOM 723 O O . LEU A 1 92 ? -23.961 -2.609 44.250 1.00 94.00 92 LEU A O 1
ATOM 727 N N . VAL A 1 93 ? -25.904 -3.629 44.689 1.00 93.75 93 VAL A N 1
ATOM 728 C CA . VAL A 1 93 ? -26.415 -3.563 43.310 1.00 93.75 93 VAL A CA 1
ATOM 729 C C . VAL A 1 93 ? -26.524 -2.118 42.822 1.00 93.75 93 VAL A C 1
ATOM 731 O O . VAL A 1 93 ? -26.169 -1.833 41.685 1.00 93.75 93 VAL A O 1
ATOM 734 N N . GLN A 1 94 ? -26.978 -1.181 43.658 1.00 94.56 94 GLN A N 1
ATOM 735 C CA . GLN A 1 94 ? -27.036 0.234 43.283 1.00 94.56 94 GLN A CA 1
ATOM 736 C C . GLN A 1 94 ? -25.647 0.840 43.056 1.00 94.56 94 GLN A C 1
ATOM 738 O O . GLN A 1 94 ? -25.490 1.610 42.111 1.00 94.56 94 GLN A O 1
ATOM 743 N N . LYS A 1 95 ? -24.644 0.489 43.875 1.00 94.00 95 LYS A N 1
ATOM 744 C CA . LYS A 1 95 ? -23.245 0.895 43.649 1.00 94.00 95 LYS A CA 1
ATOM 745 C C . LYS A 1 95 ? -22.723 0.336 42.326 1.00 94.00 95 LYS A C 1
ATOM 747 O O . LYS A 1 95 ? -22.339 1.109 41.460 1.00 94.00 95 LYS A O 1
ATOM 752 N N . LEU A 1 96 ? -22.866 -0.971 42.106 1.00 93.44 96 LEU A N 1
ATOM 753 C CA . LEU A 1 96 ? -22.451 -1.610 40.855 1.00 93.44 96 LEU A CA 1
ATOM 754 C C . LEU A 1 96 ? -23.161 -1.013 39.634 1.00 93.44 96 LEU A C 1
ATOM 756 O O . LEU A 1 96 ? -22.529 -0.756 38.620 1.00 93.44 96 LEU A O 1
ATOM 760 N N . LYS A 1 97 ? -24.462 -0.714 39.723 1.00 93.94 97 LYS A N 1
ATOM 761 C CA . LYS A 1 97 ? -25.192 -0.028 38.644 1.00 93.94 97 LYS A CA 1
ATOM 762 C C . LYS A 1 97 ? -24.640 1.373 38.365 1.00 93.94 97 LYS A C 1
ATOM 764 O O . LYS A 1 97 ? -24.625 1.781 37.205 1.00 93.94 97 LYS A O 1
ATOM 769 N N . LYS A 1 98 ? -24.215 2.115 39.395 1.00 93.69 98 LYS A N 1
ATOM 770 C CA . LYS A 1 98 ? -23.574 3.430 39.230 1.00 93.69 98 LYS A CA 1
ATOM 771 C C . LYS A 1 98 ? -22.207 3.317 38.563 1.00 93.69 98 LYS A C 1
ATOM 773 O O . LYS A 1 98 ? -21.894 4.187 37.765 1.00 93.69 98 LYS A O 1
ATOM 778 N N . ASP A 1 99 ? -21.464 2.246 38.823 1.00 92.62 99 ASP A N 1
ATOM 779 C CA . ASP A 1 99 ? -20.129 2.033 38.251 1.00 92.62 99 ASP A CA 1
ATOM 780 C C . ASP A 1 99 ? -20.191 1.466 36.820 1.00 92.62 99 ASP A C 1
ATOM 782 O O . ASP A 1 99 ? -19.435 1.875 35.941 1.00 92.62 99 ASP A O 1
ATOM 786 N N . ILE A 1 100 ? -21.144 0.571 36.538 1.00 94.38 100 ILE A N 1
ATOM 787 C CA . ILE A 1 100 ? -21.302 -0.074 35.224 1.00 94.38 100 ILE A CA 1
ATOM 788 C C . ILE A 1 100 ? -21.799 0.912 34.162 1.00 94.38 100 ILE A C 1
ATOM 790 O O . ILE A 1 100 ? -21.342 0.859 33.023 1.00 94.38 100 ILE A O 1
ATOM 794 N N . LYS A 1 101 ? -22.721 1.824 34.499 1.00 93.62 101 LYS A N 1
ATOM 795 C CA . LYS A 1 101 ? -23.273 2.800 33.540 1.00 93.62 101 LYS A CA 1
ATOM 796 C C . LYS A 1 101 ? -22.205 3.656 32.831 1.00 93.62 101 LYS A C 1
ATOM 798 O O . LYS A 1 101 ? -22.209 3.659 31.600 1.00 93.62 101 LYS A O 1
ATOM 803 N N . PRO A 1 102 ? -21.287 4.344 33.536 1.00 94.75 102 PRO A N 1
ATOM 804 C CA . PRO A 1 102 ? -20.250 5.138 32.886 1.00 94.75 102 PRO A CA 1
ATOM 805 C C . PRO A 1 102 ? -19.243 4.260 32.138 1.00 94.75 102 PRO A C 1
ATOM 807 O O . PRO A 1 102 ? -18.756 4.662 31.086 1.00 94.75 102 PRO A O 1
ATOM 810 N N . LEU A 1 103 ? -18.951 3.046 32.619 1.00 92.81 103 LEU A N 1
ATOM 811 C CA . LEU A 1 103 ? -18.092 2.108 31.888 1.00 92.81 103 LEU A CA 1
ATOM 812 C C . LEU A 1 103 ? -18.736 1.657 30.570 1.00 92.81 103 LEU A C 1
ATOM 814 O O . LEU A 1 103 ? -18.069 1.628 29.539 1.00 92.81 103 LEU A O 1
ATOM 818 N N . ALA A 1 104 ? -20.039 1.373 30.569 1.00 92.94 104 ALA A N 1
ATOM 819 C CA . ALA A 1 104 ? -20.781 1.016 29.365 1.00 92.94 104 ALA A CA 1
ATOM 820 C C . ALA A 1 104 ? -20.845 2.176 28.359 1.00 92.94 104 ALA A C 1
ATOM 822 O O . ALA A 1 104 ? -20.736 1.940 27.157 1.00 92.94 104 ALA A O 1
ATOM 823 N N . GLN A 1 105 ? -20.982 3.420 28.833 1.00 94.81 105 GLN A N 1
ATOM 824 C CA . GLN A 1 105 ? -20.904 4.614 27.983 1.00 94.81 105 GLN A CA 1
ATOM 825 C C . GLN A 1 105 ? -19.516 4.761 27.352 1.00 94.81 105 GLN A C 1
ATOM 827 O O . GLN A 1 105 ? -19.418 4.816 26.129 1.00 94.81 105 GLN A O 1
ATOM 832 N N . LYS A 1 106 ? -18.445 4.670 28.150 1.00 94.62 106 LYS A N 1
ATOM 833 C CA . LYS A 1 106 ? -17.061 4.708 27.647 1.00 94.62 106 LYS A CA 1
ATOM 834 C C . LYS A 1 106 ? -16.775 3.612 26.619 1.00 94.62 106 LYS A C 1
ATOM 836 O O . LYS A 1 106 ? -16.088 3.855 25.635 1.00 94.62 106 LYS A O 1
ATOM 841 N N . LEU A 1 107 ? -17.305 2.402 26.815 1.00 94.94 107 LEU A N 1
ATOM 842 C CA . LEU A 1 107 ? -17.160 1.320 25.838 1.00 94.94 107 LEU A CA 1
ATOM 843 C C . LEU A 1 107 ? -17.891 1.614 24.525 1.00 94.94 107 LEU A C 1
ATOM 845 O O . LEU A 1 107 ? -17.389 1.240 23.468 1.00 94.94 107 LEU A O 1
ATOM 849 N N . LYS A 1 108 ? -19.059 2.265 24.570 1.00 95.19 108 LYS A N 1
ATOM 850 C CA . LYS A 1 108 ? -19.768 2.689 23.355 1.00 95.19 108 LYS A CA 1
ATOM 851 C C . LYS A 1 108 ? -18.977 3.754 22.602 1.00 95.19 108 LYS A C 1
ATOM 853 O O . LYS A 1 108 ? -18.705 3.551 21.425 1.00 95.19 108 LYS A O 1
ATOM 858 N N . GLU A 1 109 ? -18.524 4.794 23.296 1.00 94.56 109 GLU A N 1
ATOM 859 C CA . GLU A 1 109 ? -17.692 5.861 22.722 1.00 94.56 109 GLU A CA 1
ATOM 860 C C . GLU A 1 109 ? -16.421 5.289 22.081 1.00 94.56 109 GLU A C 1
ATOM 862 O O . GLU A 1 109 ? -16.151 5.524 20.907 1.00 94.56 109 GLU A O 1
ATOM 867 N N . LYS A 1 110 ? -15.690 4.422 22.795 1.00 94.62 110 LYS A N 1
ATOM 868 C CA . LYS A 1 110 ? -14.483 3.777 22.254 1.00 94.62 110 LYS A CA 1
ATOM 869 C C . LYS A 1 110 ? -14.775 2.873 21.060 1.00 94.62 110 LYS A C 1
ATOM 871 O O . LYS A 1 110 ? -13.974 2.816 20.134 1.00 94.62 110 LYS A O 1
ATOM 876 N N . ARG A 1 111 ? -15.913 2.174 21.038 1.00 94.88 111 ARG A N 1
ATOM 877 C CA . ARG A 1 111 ? -16.328 1.385 19.866 1.00 94.88 111 ARG A CA 1
ATOM 878 C C . ARG A 1 111 ? -16.647 2.272 18.666 1.00 94.88 111 ARG A C 1
ATOM 880 O O . ARG A 1 111 ? -16.359 1.873 17.544 1.00 94.88 111 ARG A O 1
ATOM 887 N N . GLU A 1 112 ? -17.250 3.436 18.873 1.00 94.06 112 GLU A N 1
ATOM 888 C CA . GLU A 1 112 ? -17.533 4.392 17.798 1.00 94.06 112 GLU A CA 1
ATOM 889 C C . GLU A 1 112 ? -16.252 5.037 17.260 1.00 94.06 112 GLU A C 1
ATOM 891 O O . GLU A 1 112 ? -16.074 5.087 16.043 1.00 94.06 112 GLU A O 1
ATOM 896 N N . GLU A 1 113 ? -15.324 5.418 18.142 1.00 91.62 113 GLU A N 1
ATOM 897 C CA . GLU A 1 113 ? -13.980 5.879 17.768 1.00 91.62 113 GLU A CA 1
ATOM 898 C C . GLU A 1 113 ? -13.233 4.820 16.941 1.00 91.62 113 GLU A C 1
ATOM 900 O O . GLU A 1 113 ? -12.701 5.129 15.875 1.00 91.62 113 GLU A O 1
ATOM 905 N N . LEU A 1 114 ? -13.241 3.556 17.382 1.00 92.56 114 LEU A N 1
ATOM 906 C CA . LEU A 1 114 ? -12.603 2.459 16.647 1.00 92.56 114 LEU A CA 1
ATOM 907 C C . LEU A 1 114 ? -13.249 2.238 15.277 1.00 92.56 114 LEU A C 1
ATOM 909 O O . LEU A 1 114 ? -12.537 2.130 14.285 1.00 92.56 114 LEU A O 1
ATOM 913 N N . LYS A 1 115 ? -14.583 2.258 15.187 1.00 94.38 115 LYS A N 1
ATOM 914 C CA . LYS A 1 115 ? -15.290 2.151 13.900 1.00 94.38 115 LYS A CA 1
ATOM 915 C C . LYS A 1 115 ? -14.953 3.301 12.949 1.00 94.38 115 LYS A C 1
ATOM 917 O O . LYS A 1 115 ? -14.926 3.100 11.735 1.00 94.38 115 LYS A O 1
ATOM 922 N N . ALA A 1 116 ? -14.748 4.514 13.461 1.00 93.62 116 ALA A N 1
ATOM 923 C CA . ALA A 1 116 ? -14.325 5.646 12.642 1.00 93.62 116 ALA A CA 1
ATOM 924 C C . ALA A 1 116 ? -12.891 5.445 12.125 1.00 93.62 116 ALA A C 1
ATOM 926 O O . ALA A 1 116 ? -12.661 5.556 10.920 1.00 93.62 116 ALA A O 1
ATOM 927 N N . ALA A 1 117 ? -11.969 5.051 13.007 1.00 91.44 117 ALA A N 1
ATOM 928 C CA . ALA A 1 117 ? -10.582 4.761 12.651 1.00 91.44 117 ALA A CA 1
ATOM 929 C 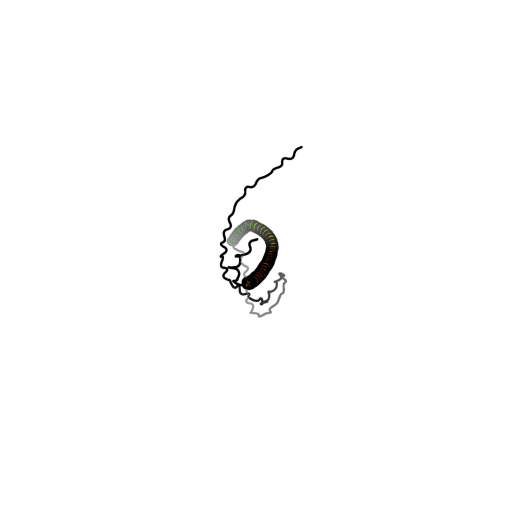C . ALA A 1 117 ? -10.461 3.603 11.642 1.00 91.44 117 ALA A C 1
ATOM 931 O O . ALA A 1 117 ? -9.689 3.693 10.690 1.00 91.44 117 ALA A O 1
ATOM 932 N N . GLU A 1 118 ? -11.262 2.543 11.784 1.00 92.94 118 GLU A N 1
ATOM 933 C CA . GLU A 1 118 ? -11.322 1.427 10.829 1.00 92.94 118 GLU A CA 1
ATOM 934 C C . GLU A 1 118 ? -11.737 1.896 9.429 1.00 92.94 118 GLU A C 1
ATOM 936 O O . GLU A 1 118 ? -11.098 1.534 8.441 1.00 92.94 118 GLU A O 1
ATOM 941 N N . LYS A 1 119 ? -12.756 2.760 9.330 1.00 93.69 119 LYS A N 1
ATOM 942 C CA . LYS A 1 119 ? -13.189 3.336 8.045 1.00 93.69 119 LYS A CA 1
ATOM 943 C C . LYS A 1 119 ? -12.120 4.225 7.417 1.00 93.69 119 LYS A C 1
ATOM 945 O O . LYS A 1 119 ? -11.997 4.273 6.193 1.00 93.69 119 LYS A O 1
ATOM 950 N N . GLU A 1 120 ? -11.373 4.976 8.219 1.00 92.19 120 GLU A N 1
ATOM 951 C CA . GLU A 1 120 ? -10.259 5.789 7.722 1.00 92.19 120 GLU A CA 1
ATOM 952 C C . GLU A 1 120 ? -9.113 4.913 7.220 1.00 92.19 120 GLU A C 1
ATOM 954 O O . GLU A 1 120 ? -8.617 5.123 6.110 1.00 92.19 120 GLU A O 1
ATOM 959 N N . LEU A 1 121 ? -8.755 3.877 7.977 1.00 92.94 121 LEU A N 1
ATOM 960 C CA . LEU A 1 121 ? -7.746 2.902 7.580 1.00 92.94 121 LEU A CA 1
ATOM 961 C C . LEU A 1 121 ? -8.148 2.201 6.279 1.00 92.94 121 LEU A C 1
ATOM 963 O O . LEU A 1 121 ? -7.330 2.092 5.366 1.00 92.94 121 LEU A O 1
ATOM 967 N N . GLU A 1 122 ? -9.414 1.812 6.132 1.00 93.19 122 GLU A N 1
ATOM 968 C CA . GLU A 1 122 ? -9.932 1.224 4.897 1.00 93.19 122 GLU A CA 1
ATOM 969 C C . GLU A 1 122 ? -9.748 2.173 3.699 1.00 93.19 122 GLU A C 1
ATOM 971 O O . GLU A 1 122 ? -9.212 1.766 2.663 1.00 93.19 122 GLU A O 1
ATOM 976 N N . LYS A 1 123 ? -10.077 3.465 3.846 1.00 94.19 123 LYS A N 1
ATOM 977 C CA . LYS A 1 123 ? -9.846 4.474 2.795 1.00 94.19 123 LYS A CA 1
ATOM 978 C C . LYS A 1 123 ? -8.365 4.599 2.436 1.00 94.19 123 LYS A C 1
ATOM 980 O O . LYS A 1 123 ? -8.034 4.618 1.249 1.00 94.19 123 LYS A O 1
ATOM 985 N N . HIS A 1 124 ? -7.480 4.664 3.430 1.00 93.12 124 HIS A N 1
ATOM 986 C CA . HIS A 1 124 ? -6.035 4.741 3.205 1.00 93.12 124 HIS A CA 1
ATOM 987 C C . HIS A 1 124 ? -5.482 3.473 2.546 1.00 93.12 124 HIS A C 1
ATOM 989 O O . HIS A 1 124 ? -4.650 3.556 1.645 1.00 93.12 124 HIS A O 1
ATOM 995 N N . SER A 1 125 ? -5.983 2.298 2.922 1.00 92.56 125 SER A N 1
ATOM 996 C CA . SER A 1 125 ? -5.595 1.035 2.293 1.00 92.56 125 SER A CA 1
ATOM 997 C C . SER A 1 125 ? -6.008 0.993 0.816 1.00 92.56 125 SER A C 1
ATOM 999 O O . SER A 1 125 ? -5.226 0.589 -0.048 1.00 92.56 125 SER A O 1
ATOM 1001 N N . ALA A 1 126 ? -7.199 1.507 0.491 1.00 92.31 126 ALA A N 1
ATOM 1002 C CA . ALA A 1 126 ? -7.693 1.577 -0.875 1.00 92.31 126 ALA A CA 1
ATOM 1003 C C . ALA A 1 126 ? -6.891 2.571 -1.732 1.00 92.31 126 ALA A C 1
ATOM 1005 O O . ALA A 1 126 ? -6.599 2.283 -2.898 1.00 92.31 126 ALA A O 1
ATOM 1006 N N . THR A 1 127 ? -6.512 3.733 -1.186 1.00 92.75 127 THR A N 1
ATOM 1007 C CA . THR A 1 127 ? -5.657 4.694 -1.903 1.00 92.75 127 THR A CA 1
ATOM 1008 C C . THR A 1 127 ? -4.246 4.146 -2.093 1.00 92.75 127 THR A C 1
ATOM 1010 O O . THR A 1 127 ? -3.739 4.189 -3.216 1.00 92.75 127 THR A O 1
ATOM 1013 N N . ALA A 1 128 ? -3.655 3.537 -1.063 1.00 93.25 128 ALA A N 1
ATOM 1014 C CA . ALA A 1 128 ? -2.359 2.871 -1.153 1.00 93.25 128 ALA A CA 1
ATOM 1015 C C . ALA A 1 128 ? -2.359 1.769 -2.224 1.00 93.25 128 ALA A C 1
ATOM 1017 O O . ALA A 1 128 ? -1.473 1.737 -3.077 1.00 93.25 128 ALA A O 1
ATOM 1018 N N . GLY A 1 129 ? -3.398 0.927 -2.269 1.00 94.19 129 GLY A N 1
ATOM 1019 C CA . GLY A 1 129 ? -3.535 -0.117 -3.286 1.00 94.19 129 GLY A CA 1
ATOM 1020 C C . GLY A 1 129 ? -3.627 0.426 -4.718 1.00 94.19 129 GLY A C 1
ATOM 1021 O O . GLY A 1 129 ? -3.059 -0.158 -5.645 1.00 94.19 129 GLY A O 1
ATOM 1022 N N . LYS A 1 130 ? -4.302 1.565 -4.929 1.00 93.62 130 LYS A N 1
ATOM 1023 C CA . LYS A 1 130 ? -4.353 2.234 -6.243 1.00 93.62 130 LYS A CA 1
ATOM 1024 C C . LYS A 1 130 ? -2.988 2.789 -6.649 1.00 93.62 130 LYS A C 1
ATOM 1026 O O . LYS A 1 130 ? -2.591 2.614 -7.802 1.00 93.62 130 LYS A O 1
ATOM 1031 N N . LEU A 1 131 ? -2.282 3.425 -5.715 1.00 94.69 131 LEU A N 1
ATOM 1032 C CA . LEU A 1 131 ? -0.955 3.992 -5.952 1.00 94.69 131 LEU A CA 1
ATOM 1033 C C . LEU A 1 131 ? 0.079 2.902 -6.244 1.00 94.69 131 LEU A C 1
ATOM 1035 O O . LEU A 1 131 ? 0.800 3.017 -7.230 1.00 94.69 131 LEU A O 1
ATOM 1039 N N . ALA A 1 132 ? 0.084 1.805 -5.483 1.00 94.75 132 ALA A N 1
ATOM 1040 C CA . ALA A 1 132 ? 0.967 0.664 -5.726 1.00 94.75 132 ALA A CA 1
ATOM 1041 C C . ALA A 1 132 ? 0.804 0.117 -7.154 1.00 94.75 132 ALA A C 1
ATOM 1043 O O . ALA A 1 132 ? 1.773 -0.021 -7.898 1.00 94.75 132 ALA A O 1
ATOM 1044 N N . ARG A 1 133 ? -0.444 -0.080 -7.603 1.00 94.75 133 ARG A N 1
ATOM 1045 C CA . ARG A 1 133 ? -0.729 -0.514 -8.981 1.00 94.75 133 ARG A CA 1
ATOM 1046 C C . ARG A 1 133 ? -0.284 0.505 -10.033 1.00 94.75 133 ARG A C 1
ATOM 1048 O O . ARG A 1 133 ? 0.059 0.111 -11.145 1.00 94.75 133 ARG A O 1
ATOM 1055 N N . ALA A 1 134 ? -0.347 1.803 -9.737 1.00 94.81 134 ALA A N 1
ATOM 1056 C CA . ALA A 1 134 ? 0.118 2.842 -10.653 1.00 94.81 134 ALA A CA 1
ATOM 1057 C C . ALA A 1 134 ? 1.647 2.814 -10.796 1.00 94.81 134 ALA A C 1
ATOM 1059 O O . ALA A 1 134 ? 2.140 2.799 -11.923 1.00 94.81 134 ALA A O 1
ATOM 1060 N N . ILE A 1 135 ? 2.365 2.704 -9.675 1.00 95.44 135 ILE A N 1
ATOM 1061 C CA . ILE A 1 135 ? 3.828 2.581 -9.631 1.00 95.44 135 ILE A CA 1
ATOM 1062 C C . ILE A 1 135 ? 4.278 1.346 -10.417 1.00 95.44 135 ILE A C 1
ATOM 1064 O O . ILE A 1 135 ? 5.073 1.464 -11.346 1.00 95.44 135 ILE A O 1
ATOM 1068 N N . GLU A 1 136 ? 3.673 0.179 -10.171 1.00 95.38 136 GLU A N 1
ATOM 1069 C CA . GLU A 1 136 ? 4.006 -1.046 -10.911 1.00 95.38 136 GLU A CA 1
ATOM 1070 C C . GLU A 1 136 ? 3.831 -0.904 -12.431 1.00 95.38 136 GLU A C 1
ATOM 1072 O O . GLU A 1 136 ? 4.609 -1.455 -13.216 1.00 95.38 136 GLU A O 1
ATOM 1077 N N . ARG A 1 137 ? 2.781 -0.202 -12.880 1.00 95.81 137 ARG A N 1
ATOM 1078 C CA . ARG A 1 137 ? 2.557 0.050 -14.312 1.00 95.81 137 ARG A CA 1
ATOM 1079 C C . ARG A 1 137 ? 3.617 0.983 -14.880 1.00 95.81 137 ARG A C 1
ATOM 1081 O O . ARG A 1 137 ? 4.094 0.745 -15.991 1.00 95.81 137 ARG A O 1
ATOM 1088 N N . GLU A 1 138 ? 3.980 2.023 -14.139 1.00 96.38 138 GLU A N 1
ATOM 1089 C CA . GLU A 1 138 ? 5.007 2.975 -14.546 1.00 96.38 138 GLU A CA 1
ATOM 1090 C C . GLU A 1 138 ? 6.380 2.302 -14.653 1.00 96.38 138 GLU A C 1
ATOM 1092 O O . GLU A 1 138 ? 7.066 2.466 -15.664 1.00 96.38 138 GLU A O 1
ATOM 1097 N N . ASP A 1 139 ? 6.748 1.472 -13.681 1.00 96.75 139 ASP A N 1
ATOM 1098 C CA . ASP A 1 139 ? 8.018 0.749 -13.683 1.00 96.75 139 ASP A CA 1
ATOM 1099 C C . ASP A 1 139 ? 8.095 -0.255 -14.833 1.00 96.75 139 ASP A C 1
ATOM 1101 O O . ASP A 1 139 ? 9.094 -0.303 -15.558 1.00 96.75 139 ASP A O 1
ATOM 1105 N N . LYS A 1 140 ? 7.003 -0.983 -15.105 1.00 96.62 140 LYS A N 1
ATOM 1106 C CA . LYS A 1 140 ? 6.895 -1.843 -16.297 1.00 96.62 140 LYS A CA 1
ATOM 1107 C C . LYS A 1 140 ? 7.069 -1.035 -17.586 1.00 96.62 140 LYS A C 1
ATOM 1109 O O . LYS A 1 140 ? 7.809 -1.454 -18.481 1.00 96.62 140 LYS A O 1
ATOM 1114 N N . ALA A 1 141 ? 6.444 0.138 -17.691 1.00 96.56 141 ALA A N 1
ATOM 1115 C CA . ALA A 1 141 ? 6.578 1.006 -18.859 1.00 96.56 141 ALA A CA 1
ATOM 1116 C C . ALA A 1 141 ? 8.014 1.542 -19.024 1.00 96.56 141 ALA A C 1
ATOM 1118 O O . ALA A 1 141 ? 8.568 1.507 -20.130 1.00 96.56 141 ALA A O 1
ATOM 1119 N N . LYS A 1 142 ? 8.653 1.980 -17.931 1.00 96.88 142 LYS A N 1
ATOM 1120 C CA . LYS A 1 142 ? 10.057 2.423 -17.906 1.00 96.88 142 LYS A CA 1
ATOM 1121 C C . LYS A 1 142 ? 11.000 1.295 -18.317 1.00 96.88 142 LYS A C 1
ATOM 1123 O O . LYS A 1 142 ? 11.853 1.507 -19.182 1.00 96.88 142 LYS A O 1
ATOM 1128 N N . ALA A 1 143 ? 10.808 0.089 -17.785 1.00 96.50 143 ALA A N 1
ATOM 1129 C CA . ALA A 1 143 ? 11.601 -1.086 -18.130 1.00 96.50 143 ALA A CA 1
ATOM 1130 C C . ALA A 1 143 ? 11.475 -1.442 -19.620 1.00 96.50 143 ALA A C 1
ATOM 1132 O O . ALA A 1 143 ? 12.484 -1.648 -20.299 1.00 96.50 143 ALA A O 1
ATOM 1133 N N . LEU A 1 144 ? 10.257 -1.441 -20.174 1.00 96.75 144 LEU A N 1
ATOM 1134 C CA . LEU A 1 144 ? 10.034 -1.671 -21.606 1.00 96.75 144 LEU A CA 1
ATOM 1135 C C . LEU A 1 144 ? 10.703 -0.597 -22.470 1.00 96.75 144 LEU A C 1
ATOM 1137 O O . LEU A 1 144 ? 11.352 -0.919 -23.469 1.00 96.75 144 LEU A O 1
ATOM 1141 N N . LYS A 1 145 ? 10.598 0.677 -22.081 1.00 96.56 145 LYS A N 1
ATOM 1142 C CA . LYS A 1 145 ? 11.246 1.790 -22.787 1.00 96.56 145 LYS A CA 1
ATOM 1143 C C . LYS A 1 145 ? 12.771 1.666 -22.751 1.00 96.56 145 LYS A C 1
ATOM 1145 O O . LYS A 1 145 ? 13.411 1.860 -23.785 1.00 96.56 145 LYS A O 1
ATOM 1150 N N . ARG A 1 146 ? 13.352 1.287 -21.606 1.00 95.81 146 ARG A N 1
ATOM 1151 C CA . ARG A 1 146 ? 14.793 1.017 -21.455 1.00 95.81 146 ARG A CA 1
ATOM 1152 C C . ARG A 1 146 ? 15.235 -0.129 -22.367 1.00 95.81 146 ARG A C 1
ATOM 1154 O O . ARG A 1 146 ? 16.167 0.058 -23.145 1.00 95.81 146 ARG A O 1
ATOM 1161 N N . LYS A 1 147 ? 14.509 -1.253 -22.368 1.00 96.69 147 LYS A N 1
ATOM 1162 C CA . LYS A 1 147 ? 14.783 -2.402 -23.251 1.00 96.69 147 LYS A CA 1
ATOM 1163 C C . LYS A 1 147 ? 14.720 -2.023 -24.734 1.00 96.69 147 LYS A C 1
ATOM 1165 O O . LYS A 1 147 ? 15.609 -2.387 -25.499 1.00 96.69 147 LYS A O 1
ATOM 1170 N N . ARG A 1 148 ? 13.706 -1.257 -25.159 1.00 96.12 148 ARG A N 1
ATOM 1171 C CA . ARG A 1 148 ? 13.594 -0.772 -26.550 1.00 96.12 148 ARG A CA 1
ATOM 1172 C C . ARG A 1 148 ? 14.774 0.118 -26.942 1.00 96.12 148 ARG A C 1
ATOM 1174 O O . ARG A 1 148 ? 15.352 -0.078 -28.009 1.00 96.12 148 ARG A O 1
ATOM 1181 N N . ARG A 1 149 ? 15.166 1.051 -26.068 1.00 96.06 149 ARG A N 1
ATOM 1182 C CA . ARG A 1 149 ? 16.338 1.913 -26.287 1.00 96.06 149 ARG A CA 1
ATOM 1183 C C . ARG A 1 149 ? 17.612 1.087 -26.442 1.00 96.06 149 ARG A C 1
ATOM 1185 O O . ARG A 1 149 ? 18.311 1.266 -27.434 1.00 96.06 149 ARG A O 1
ATOM 1192 N N . GLN A 1 150 ? 17.866 0.143 -25.539 1.00 96.00 150 GLN A N 1
ATOM 1193 C CA . GLN A 1 150 ? 19.033 -0.741 -25.614 1.00 96.00 150 GLN A CA 1
ATOM 1194 C C . GLN A 1 150 ? 19.075 -1.534 -26.925 1.00 96.00 150 GLN A C 1
ATOM 1196 O O . GLN A 1 150 ? 20.097 -1.514 -27.602 1.00 96.00 150 GLN A O 1
ATOM 1201 N N . LYS A 1 151 ? 17.956 -2.143 -27.344 1.00 96.50 151 LYS A N 1
ATOM 1202 C CA . LYS A 1 151 ? 17.875 -2.847 -28.637 1.00 96.50 151 LYS A CA 1
ATOM 1203 C C . LYS A 1 151 ? 18.219 -1.930 -29.813 1.00 96.50 151 LYS A C 1
ATOM 1205 O O . LYS A 1 151 ? 19.024 -2.303 -30.659 1.00 96.50 151 LYS A O 1
ATOM 1210 N N . SER A 1 152 ? 17.661 -0.719 -29.840 1.00 96.06 152 SER A N 1
ATOM 1211 C CA . SER A 1 152 ? 17.941 0.243 -30.913 1.00 96.06 152 SER A CA 1
ATOM 1212 C C . SER A 1 152 ? 19.402 0.712 -30.930 1.00 96.06 152 SER A C 1
ATOM 1214 O O . SER A 1 152 ? 19.976 0.903 -31.999 1.00 96.06 152 SER A O 1
ATOM 1216 N N . LEU A 1 153 ? 20.026 0.869 -29.758 1.00 96.00 153 LEU A N 1
ATOM 1217 C CA . LEU A 1 153 ? 21.439 1.227 -29.641 1.00 96.00 153 LEU A CA 1
ATOM 1218 C C . LEU A 1 153 ? 22.338 0.083 -30.111 1.00 96.00 153 LEU A C 1
ATOM 1220 O O . LEU A 1 153 ? 23.257 0.326 -30.886 1.00 96.00 153 LEU A O 1
ATOM 1224 N N . ALA A 1 154 ? 22.031 -1.152 -29.713 1.00 96.25 154 ALA A N 1
ATOM 1225 C CA . ALA A 1 154 ? 22.757 -2.340 -30.150 1.00 96.25 154 ALA A CA 1
ATOM 1226 C C . ALA A 1 154 ? 22.676 -2.527 -31.673 1.00 96.25 154 ALA A C 1
ATOM 1228 O O . ALA A 1 154 ? 23.694 -2.771 -32.314 1.00 96.25 154 ALA A O 1
ATOM 1229 N N . GLN A 1 155 ? 21.496 -2.335 -32.272 1.00 96.69 155 GLN A N 1
ATOM 1230 C CA . GLN A 1 155 ? 21.329 -2.380 -33.727 1.00 96.69 155 GLN A CA 1
ATOM 1231 C C . GLN A 1 155 ? 22.159 -1.304 -34.431 1.00 96.69 155 GLN A C 1
ATOM 1233 O O . GLN A 1 155 ? 22.895 -1.620 -35.361 1.00 96.69 155 GLN A O 1
ATOM 1238 N N . LYS A 1 156 ? 22.106 -0.051 -33.960 1.00 97.06 156 LYS A N 1
ATOM 1239 C CA . LYS A 1 156 ? 22.912 1.045 -34.525 1.00 97.06 156 LYS A CA 1
ATOM 1240 C C . LYS A 1 156 ? 24.413 0.787 -34.395 1.00 97.06 156 LYS A C 1
ATOM 1242 O O . LYS A 1 156 ? 25.154 1.055 -35.334 1.00 97.06 156 LYS A O 1
ATOM 1247 N N . ALA A 1 157 ? 24.865 0.274 -33.253 1.00 95.25 157 ALA A N 1
ATOM 1248 C CA . ALA A 1 157 ? 26.262 -0.098 -33.050 1.00 95.25 157 ALA A CA 1
ATOM 1249 C C . ALA A 1 157 ? 26.679 -1.242 -33.987 1.00 95.25 157 ALA A C 1
ATOM 1251 O O . ALA A 1 157 ? 27.723 -1.159 -34.629 1.00 95.25 157 ALA A O 1
ATOM 1252 N N . GLY A 1 158 ? 25.833 -2.265 -34.132 1.00 96.94 158 GLY A N 1
ATOM 1253 C CA . GLY A 1 158 ? 26.047 -3.365 -35.068 1.00 96.94 158 GLY A CA 1
ATOM 1254 C C . GLY A 1 158 ? 26.125 -2.899 -36.522 1.00 96.94 158 GLY A C 1
ATOM 1255 O O . GLY A 1 158 ? 27.019 -3.333 -37.241 1.00 96.94 158 GLY A O 1
ATOM 1256 N N . GLN A 1 159 ? 25.247 -1.980 -36.936 1.00 95.94 159 GLN A N 1
ATOM 1257 C CA . GLN A 1 159 ? 25.275 -1.369 -38.269 1.00 95.94 159 GLN A CA 1
ATOM 1258 C C . GLN A 1 159 ? 26.610 -0.654 -38.511 1.00 95.94 159 GLN A C 1
ATOM 1260 O O . GLN A 1 159 ? 27.316 -0.985 -39.451 1.00 95.94 159 GLN A O 1
ATOM 1265 N N . ARG A 1 160 ? 27.026 0.221 -37.586 1.00 96.06 160 ARG A N 1
ATOM 1266 C CA . ARG A 1 160 ? 28.311 0.936 -37.679 1.00 96.06 160 ARG A CA 1
ATOM 1267 C C . ARG A 1 160 ? 29.500 -0.014 -37.796 1.00 96.06 160 ARG A C 1
ATOM 1269 O O . ARG A 1 160 ? 30.420 0.250 -38.558 1.00 96.06 160 ARG A O 1
ATOM 1276 N N . MET A 1 161 ? 29.493 -1.115 -37.046 1.00 96.38 161 MET A N 1
ATOM 1277 C CA . MET A 1 161 ? 30.557 -2.118 -37.125 1.00 96.38 161 MET A CA 1
ATOM 1278 C C . MET A 1 161 ? 30.580 -2.846 -38.469 1.00 96.38 161 MET A C 1
ATOM 1280 O O . MET A 1 161 ? 31.663 -3.171 -38.951 1.00 96.38 161 MET A O 1
ATOM 1284 N N . LYS A 1 162 ? 29.417 -3.104 -39.077 1.00 96.56 162 LYS A N 1
ATOM 1285 C CA . LYS A 1 162 ? 29.339 -3.660 -40.434 1.00 96.56 162 LYS A CA 1
ATOM 1286 C C . LYS A 1 162 ? 29.879 -2.666 -41.458 1.00 96.56 162 LYS A C 1
ATOM 1288 O O . LYS A 1 162 ? 30.806 -3.023 -42.173 1.00 96.56 162 LYS A O 1
ATOM 1293 N N . ASP A 1 163 ? 29.420 -1.418 -41.417 1.00 96.94 163 ASP A N 1
ATOM 1294 C CA . ASP A 1 163 ? 29.874 -0.360 -42.328 1.00 96.94 163 ASP A CA 1
ATOM 1295 C C . ASP A 1 163 ? 31.399 -0.153 -42.236 1.00 96.94 163 ASP A C 1
ATOM 1297 O O . ASP A 1 163 ? 32.086 0.006 -43.242 1.00 96.94 163 ASP A O 1
ATOM 1301 N N . LEU A 1 164 ? 31.965 -0.190 -41.021 1.00 96.75 164 LEU A N 1
ATOM 1302 C CA . LEU A 1 164 ? 33.415 -0.107 -40.817 1.00 96.75 164 LEU A CA 1
ATOM 1303 C C . LEU A 1 164 ? 34.159 -1.323 -41.380 1.00 96.75 164 LEU A C 1
ATOM 1305 O O . LEU A 1 164 ? 35.252 -1.165 -41.918 1.00 96.75 164 LEU A O 1
ATOM 1309 N N . ARG A 1 165 ? 33.592 -2.530 -41.263 1.00 96.81 165 ARG A N 1
ATOM 1310 C CA . ARG A 1 165 ? 34.183 -3.746 -41.842 1.00 96.81 165 ARG A CA 1
ATOM 1311 C C . ARG A 1 165 ? 34.158 -3.717 -43.366 1.00 96.81 165 ARG A C 1
ATOM 1313 O O . ARG A 1 165 ? 35.158 -4.098 -43.963 1.00 96.81 165 ARG A O 1
ATOM 1320 N N . GLU A 1 166 ? 33.066 -3.251 -43.966 1.00 96.50 166 GLU A N 1
ATOM 1321 C CA . GLU A 1 166 ? 32.942 -3.077 -45.419 1.00 96.50 166 GLU A CA 1
ATOM 1322 C C . GLU A 1 166 ? 33.974 -2.067 -45.928 1.00 96.50 166 GLU A C 1
ATOM 1324 O O . GLU A 1 166 ? 34.807 -2.420 -46.756 1.00 96.50 166 GLU A O 1
ATOM 1329 N N . ARG A 1 167 ? 34.060 -0.879 -45.314 1.00 96.81 167 ARG A N 1
ATOM 1330 C CA . ARG A 1 167 ? 35.083 0.126 -45.665 1.00 96.81 167 ARG A CA 1
ATOM 1331 C C . ARG A 1 167 ? 36.514 -0.389 -45.517 1.00 96.81 167 ARG A C 1
ATOM 1333 O O . ARG A 1 167 ? 37.382 -0.037 -46.308 1.00 96.81 167 ARG A O 1
ATOM 1340 N N . LEU A 1 168 ? 36.784 -1.202 -44.495 1.00 96.25 168 LEU A N 1
ATOM 1341 C CA . LEU A 1 168 ? 38.099 -1.813 -44.292 1.00 96.25 168 LEU A CA 1
ATOM 1342 C C . LEU A 1 168 ? 38.393 -2.846 -45.391 1.00 96.25 168 LEU A C 1
ATOM 1344 O O . LEU A 1 168 ? 39.519 -2.907 -45.884 1.00 96.25 168 LEU A O 1
ATOM 1348 N N . ALA A 1 169 ? 37.400 -3.644 -45.788 1.00 96.25 169 ALA A N 1
ATOM 1349 C CA . ALA A 1 169 ? 37.526 -4.586 -46.896 1.00 96.25 169 ALA A CA 1
ATOM 1350 C C . ALA A 1 169 ? 37.774 -3.863 -48.230 1.00 96.25 169 ALA A C 1
ATOM 1352 O O . ALA A 1 169 ? 38.702 -4.241 -48.945 1.00 96.25 169 ALA A O 1
ATOM 1353 N N . ASP A 1 170 ? 37.034 -2.789 -48.509 1.00 95.12 170 ASP A N 1
ATOM 1354 C CA . ASP A 1 170 ? 37.214 -1.956 -49.702 1.00 95.12 170 ASP A CA 1
ATOM 1355 C C . ASP A 1 170 ? 38.611 -1.325 -49.734 1.00 95.12 170 ASP A C 1
ATOM 1357 O O . ASP A 1 170 ? 39.337 -1.476 -50.715 1.00 95.12 170 ASP A O 1
ATOM 1361 N N . ALA A 1 171 ? 39.053 -0.722 -48.625 1.00 94.94 171 ALA A N 1
ATOM 1362 C CA . ALA A 1 171 ? 40.392 -0.146 -48.515 1.00 94.94 171 ALA A CA 1
ATOM 1363 C C . ALA A 1 171 ? 41.498 -1.202 -48.694 1.00 94.94 171 ALA A C 1
ATOM 1365 O O . ALA A 1 171 ? 42.507 -0.950 -49.351 1.00 94.94 171 ALA A O 1
ATOM 1366 N N . LYS A 1 172 ? 41.318 -2.416 -48.152 1.00 95.50 172 LYS A N 1
ATOM 1367 C CA . LYS A 1 172 ? 42.246 -3.533 -48.400 1.00 95.50 172 LYS A CA 1
ATOM 1368 C C . LYS A 1 172 ? 42.276 -3.918 -49.875 1.00 95.50 172 LYS A C 1
ATOM 1370 O O . LYS A 1 172 ? 43.360 -4.130 -50.412 1.00 95.50 172 LYS A O 1
ATOM 1375 N N . ALA A 1 173 ? 41.118 -3.991 -50.527 1.00 94.81 173 ALA A N 1
ATOM 1376 C CA . ALA A 1 173 ? 41.031 -4.301 -51.947 1.00 94.81 173 ALA A CA 1
ATOM 1377 C C . ALA A 1 173 ? 41.711 -3.221 -52.804 1.00 94.81 173 ALA A C 1
ATOM 1379 O O . ALA A 1 173 ? 42.432 -3.555 -53.742 1.00 94.81 173 ALA A O 1
ATOM 1380 N N . GLU A 1 174 ? 41.546 -1.940 -52.468 1.00 93.56 174 GLU A N 1
ATOM 1381 C CA . GLU A 1 174 ? 42.248 -0.831 -53.123 1.00 93.56 174 GLU A CA 1
ATOM 1382 C C . GLU A 1 174 ? 43.764 -0.915 -52.939 1.00 93.56 174 GLU A C 1
ATOM 1384 O O . GLU A 1 174 ? 44.500 -0.818 -53.919 1.00 93.56 174 GLU A O 1
ATOM 1389 N N . VAL A 1 175 ? 44.248 -1.183 -51.722 1.00 92.62 175 VAL A N 1
ATOM 1390 C CA . VAL A 1 175 ? 45.683 -1.384 -51.464 1.00 92.62 175 VAL A CA 1
ATOM 1391 C C . VAL A 1 175 ? 46.227 -2.568 -52.265 1.00 92.62 175 VAL A C 1
ATOM 1393 O O . VAL A 1 175 ? 47.305 -2.465 -52.849 1.00 92.62 175 VAL A O 1
ATOM 1396 N N . SER A 1 176 ? 45.489 -3.678 -52.347 1.00 90.88 176 SER A N 1
ATOM 1397 C CA . SER A 1 176 ? 45.869 -4.819 -53.186 1.00 90.88 176 SER A CA 1
ATOM 1398 C C . SER A 1 176 ? 45.931 -4.446 -54.670 1.00 90.88 176 SER A C 1
ATOM 1400 O O . SER A 1 176 ? 46.911 -4.789 -55.327 1.00 90.88 176 SER A O 1
ATOM 1402 N N . LYS A 1 177 ? 44.948 -3.700 -55.195 1.00 90.31 177 LYS A N 1
ATOM 1403 C CA . LYS A 1 177 ? 44.962 -3.203 -56.584 1.00 90.31 177 LYS A CA 1
ATOM 1404 C C . LYS A 1 177 ? 46.160 -2.288 -56.844 1.00 90.31 177 LYS A C 1
ATOM 1406 O O . LYS A 1 177 ? 46.853 -2.469 -57.840 1.00 90.31 177 LYS A O 1
ATOM 1411 N N . LEU A 1 178 ? 46.433 -1.344 -55.941 1.00 87.50 178 LEU A N 1
ATOM 1412 C CA . LEU A 1 178 ? 47.580 -0.437 -56.037 1.00 87.50 178 LEU A CA 1
ATOM 1413 C C . LEU A 1 178 ? 48.911 -1.188 -55.970 1.00 87.50 178 LEU A C 1
ATOM 1415 O O . LEU A 1 178 ? 49.837 -0.848 -56.701 1.00 87.50 178 LEU A O 1
ATOM 1419 N N . LYS A 1 179 ? 49.010 -2.226 -55.133 1.00 88.69 179 LYS A N 1
ATOM 1420 C CA . LYS A 1 179 ? 50.199 -3.080 -55.060 1.00 88.69 179 LYS A CA 1
ATOM 1421 C C . LYS A 1 179 ? 50.430 -3.822 -56.377 1.00 88.69 179 LYS A C 1
ATOM 1423 O O . LYS A 1 179 ? 51.518 -3.725 -56.926 1.00 88.69 179 LYS A O 1
ATOM 1428 N N . VAL A 1 180 ? 49.396 -4.461 -56.929 1.00 84.31 180 VAL A N 1
ATOM 1429 C CA . VAL A 1 180 ? 49.473 -5.130 -58.240 1.00 84.31 180 VAL A CA 1
ATOM 1430 C C . VAL A 1 180 ? 49.847 -4.139 -59.347 1.00 84.31 180 VAL A C 1
ATOM 1432 O O . VAL A 1 180 ? 50.714 -4.435 -60.163 1.00 84.31 180 VAL A O 1
ATOM 1435 N N . ALA A 1 181 ? 49.263 -2.936 -59.354 1.00 78.50 181 ALA A N 1
ATOM 1436 C CA . ALA A 1 181 ? 49.610 -1.890 -60.316 1.00 78.50 181 ALA A CA 1
ATOM 1437 C C . ALA A 1 181 ? 51.066 -1.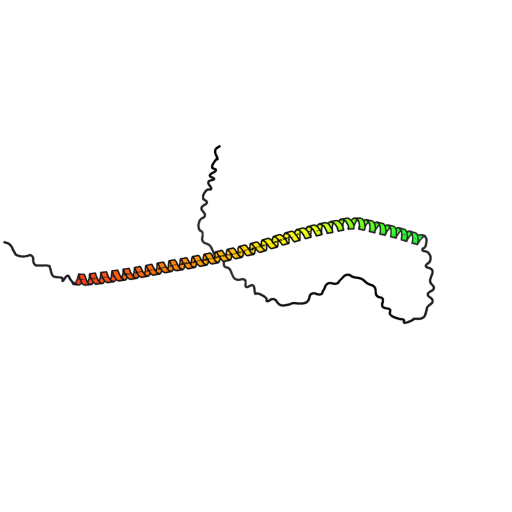410 -60.173 1.00 78.50 181 ALA A C 1
ATOM 1439 O O . ALA A 1 181 ? 51.737 -1.182 -61.177 1.00 78.50 181 ALA A O 1
ATOM 1440 N N . LYS A 1 182 ? 51.581 -1.291 -58.942 1.00 80.06 182 LYS A N 1
ATOM 1441 C CA . LYS A 1 182 ? 52.981 -0.933 -58.673 1.00 80.06 182 LYS A CA 1
ATOM 1442 C C . LYS A 1 182 ? 53.953 -2.034 -59.105 1.00 80.06 182 LYS A C 1
ATOM 1444 O O . LYS A 1 182 ? 55.007 -1.717 -59.656 1.00 80.06 182 LYS A O 1
ATOM 1449 N N . ASP A 1 183 ? 53.599 -3.295 -58.879 1.00 76.06 183 ASP A N 1
ATOM 1450 C CA . ASP A 1 183 ? 54.412 -4.450 -59.271 1.00 76.06 183 ASP A CA 1
ATOM 1451 C C . ASP A 1 183 ? 54.443 -4.597 -60.808 1.00 76.06 183 ASP A C 1
ATOM 1453 O O . ASP A 1 183 ? 55.506 -4.802 -61.391 1.00 76.06 183 ASP A O 1
ATOM 1457 N N . LEU A 1 184 ? 53.314 -4.360 -61.490 1.00 69.19 184 LEU A N 1
ATOM 1458 C CA . LEU A 1 184 ? 53.235 -4.315 -62.958 1.00 69.19 184 LEU A CA 1
ATOM 1459 C C . LEU A 1 184 ? 53.982 -3.106 -63.549 1.00 69.19 184 LEU A C 1
ATOM 1461 O O . LEU A 1 184 ? 54.740 -3.268 -64.504 1.00 69.19 184 LEU A O 1
ATOM 1465 N N . GLY A 1 185 ? 53.834 -1.915 -62.958 1.00 60.69 185 GLY A N 1
ATOM 1466 C CA . GLY A 1 185 ? 54.539 -0.695 -63.371 1.00 60.69 185 GLY A CA 1
ATOM 1467 C C . GLY A 1 185 ? 56.049 -0.728 -63.103 1.00 60.69 185 GLY A C 1
ATOM 1468 O O . GLY A 1 185 ? 56.812 -0.112 -63.841 1.00 60.69 185 GLY A O 1
ATOM 1469 N N . SER A 1 186 ? 56.501 -1.499 -62.106 1.00 54.03 186 SER A N 1
ATOM 1470 C CA . SER A 1 186 ? 57.932 -1.764 -61.873 1.00 54.03 186 SER A CA 1
ATOM 1471 C C . SER A 1 186 ? 58.512 -2.802 -62.834 1.00 54.03 186 SER A C 1
ATOM 1473 O O . SER A 1 186 ? 59.721 -2.820 -63.032 1.00 54.03 186 SER A O 1
ATOM 1475 N N . SER A 1 187 ? 57.678 -3.641 -63.461 1.00 49.19 187 SER A N 1
ATOM 1476 C CA . SER A 1 187 ? 58.122 -4.596 -64.490 1.00 49.19 187 SER A CA 1
ATOM 1477 C C . SER A 1 187 ? 58.291 -3.970 -65.884 1.00 49.19 187 SER A C 1
ATOM 1479 O O . SER A 1 187 ? 58.843 -4.606 -66.777 1.00 49.19 187 SER A O 1
ATOM 1481 N N . TRP A 1 188 ? 57.837 -2.722 -66.073 1.00 47.72 188 TRP A N 1
ATOM 1482 C CA . TRP A 1 188 ? 57.854 -2.009 -67.360 1.00 47.72 188 TRP A CA 1
ATOM 1483 C C . TRP A 1 188 ? 59.046 -1.063 -67.560 1.00 47.72 188 TRP A C 1
ATOM 1485 O O . TRP A 1 188 ? 59.216 -0.524 -68.651 1.00 47.72 188 TRP A O 1
ATOM 1495 N N . TYR A 1 189 ? 59.903 -0.890 -66.550 1.00 45.81 189 TYR A N 1
ATOM 1496 C CA . TYR A 1 189 ? 61.226 -0.303 -66.749 1.00 45.81 189 TYR A CA 1
ATOM 1497 C C . TYR A 1 189 ? 62.250 -1.433 -66.872 1.00 45.81 189 TYR A C 1
ATOM 1499 O O . TYR A 1 189 ? 62.688 -1.966 -65.849 1.00 45.81 189 TYR A O 1
ATOM 1507 N N . PRO A 1 190 ? 62.657 -1.824 -68.094 1.00 44.69 190 PRO A N 1
ATOM 1508 C CA . PRO A 1 190 ? 63.798 -2.704 -68.232 1.00 44.69 190 PRO A CA 1
ATOM 1509 C C . PRO A 1 190 ? 65.024 -1.957 -67.701 1.00 44.69 190 PRO A C 1
ATOM 1511 O O . PRO A 1 190 ? 65.276 -0.799 -68.049 1.00 44.69 190 PRO A O 1
ATOM 1514 N N . LEU A 1 191 ? 65.796 -2.628 -66.847 1.00 52.91 191 LEU A N 1
ATOM 1515 C CA . LEU A 1 191 ? 67.183 -2.270 -66.584 1.00 52.91 191 LEU A CA 1
ATOM 1516 C C . LEU A 1 191 ? 67.901 -2.129 -67.939 1.00 52.91 191 LEU A C 1
ATOM 1518 O O . LEU A 1 191 ? 68.229 -3.139 -68.553 1.00 52.91 191 LEU A O 1
ATOM 1522 N N . GLY A 1 192 ? 68.098 -0.906 -68.441 1.00 48.56 192 GLY A N 1
ATOM 1523 C CA . GLY A 1 192 ? 68.603 -0.768 -69.812 1.00 48.56 192 GLY A CA 1
ATOM 1524 C C . GLY A 1 192 ? 69.045 0.605 -70.309 1.00 48.56 192 GLY A C 1
ATOM 1525 O O . GLY A 1 192 ? 69.385 0.702 -71.477 1.00 48.56 192 GLY A O 1
ATOM 1526 N N . TYR A 1 193 ? 69.097 1.658 -69.487 1.00 48.50 193 TYR A N 1
ATOM 1527 C CA . TYR A 1 193 ? 69.653 2.951 -69.922 1.00 48.50 193 TYR A CA 1
ATOM 1528 C C . TYR A 1 193 ? 70.739 3.452 -68.964 1.00 48.50 193 TYR A C 1
ATOM 1530 O O . TYR A 1 193 ? 70.588 4.432 -68.240 1.00 48.50 193 TYR A O 1
ATOM 1538 N N . LYS A 1 194 ? 71.878 2.757 -68.976 1.00 51.50 194 LYS A N 1
ATOM 1539 C CA . LYS A 1 194 ? 73.180 3.318 -68.602 1.00 51.50 194 LYS A CA 1
ATOM 1540 C C . LYS A 1 194 ? 74.125 3.085 -69.774 1.00 51.50 194 LYS A C 1
ATOM 1542 O O . LYS A 1 194 ? 74.704 2.014 -69.891 1.00 51.50 194 LYS A O 1
ATOM 1547 N N . GLY A 1 195 ? 74.262 4.095 -70.625 1.00 51.75 195 GLY A N 1
ATOM 1548 C CA . GLY A 1 195 ? 75.318 4.147 -71.634 1.00 51.75 195 GLY A CA 1
ATOM 1549 C C . GLY A 1 195 ? 74.808 4.411 -73.041 1.00 51.75 195 GLY A C 1
ATOM 1550 O O . GLY A 1 195 ? 74.703 3.477 -73.815 1.00 51.75 195 GLY A O 1
ATOM 1551 N N . LEU A 1 196 ? 74.517 5.673 -73.367 1.00 48.81 196 LEU A N 1
ATOM 1552 C CA . LEU A 1 196 ? 74.570 6.203 -74.739 1.00 48.81 196 LEU A CA 1
ATOM 1553 C C . LEU A 1 196 ? 74.371 7.727 -74.705 1.00 48.81 196 LEU A C 1
ATOM 1555 O O . LEU A 1 196 ? 73.353 8.259 -75.120 1.00 48.81 196 LEU A O 1
ATOM 1559 N N . LEU A 1 197 ? 75.358 8.433 -74.155 1.00 50.50 197 LEU A N 1
ATOM 1560 C CA . LEU A 1 197 ? 75.595 9.851 -74.440 1.00 50.50 197 LEU A CA 1
ATOM 1561 C C . LEU A 1 197 ? 77.105 10.019 -74.636 1.00 50.50 197 LEU A C 1
ATOM 1563 O O . LEU A 1 197 ? 77.820 10.559 -73.798 1.00 50.50 197 LEU A O 1
ATOM 1567 N N . TYR A 1 198 ? 77.591 9.451 -75.737 1.00 51.31 198 TYR A N 1
ATOM 1568 C CA . TYR A 1 198 ? 78.888 9.779 -76.312 1.00 51.31 198 TYR A CA 1
ATOM 1569 C C . TYR A 1 198 ? 78.696 9.933 -77.821 1.00 51.31 198 TYR A C 1
ATOM 1571 O O . TYR A 1 198 ? 78.068 9.080 -78.443 1.00 51.31 198 TYR A O 1
ATOM 1579 N N . ASN A 1 199 ? 79.255 11.016 -78.363 1.00 50.50 199 ASN A N 1
ATOM 1580 C CA . ASN A 1 199 ? 79.237 11.459 -79.760 1.00 50.50 199 ASN A CA 1
ATOM 1581 C C . ASN A 1 199 ? 77.895 11.931 -80.330 1.00 50.50 199 ASN A C 1
ATOM 1583 O O . ASN A 1 199 ? 77.105 11.138 -80.817 1.00 50.50 199 ASN A O 1
ATOM 1587 N N . MET A 1 200 ? 77.728 13.252 -80.407 1.00 40.38 200 MET A N 1
ATOM 1588 C CA . MET A 1 200 ? 77.783 13.962 -81.693 1.00 40.38 200 MET A CA 1
ATOM 1589 C C . MET A 1 200 ? 78.050 15.445 -81.415 1.00 40.38 200 MET A C 1
ATOM 1591 O O . MET A 1 200 ? 77.198 16.148 -80.880 1.00 40.38 200 MET A O 1
ATOM 1595 N N . GLY A 1 201 ? 79.260 15.891 -81.746 1.00 45.09 201 GLY A N 1
ATOM 1596 C CA . GLY A 1 201 ? 79.536 17.296 -82.008 1.00 45.09 201 GLY A CA 1
ATOM 1597 C C . GLY A 1 201 ? 79.326 17.588 -83.490 1.00 45.09 201 GLY A C 1
ATOM 1598 O O . GLY A 1 201 ? 79.737 16.777 -84.322 1.00 45.09 201 GLY A O 1
ATOM 1599 N N . VAL A 1 202 ? 78.701 18.731 -83.772 1.00 37.09 202 VAL A N 1
ATOM 1600 C CA . VAL A 1 202 ? 79.042 19.695 -84.833 1.00 37.09 202 VAL A CA 1
ATOM 1601 C C . VAL A 1 202 ? 78.759 21.076 -84.255 1.00 37.09 202 VAL A C 1
ATOM 1603 O O . VAL A 1 202 ? 77.683 21.220 -83.631 1.00 37.09 202 VAL A O 1
#

Organism: NCBI:txid2562237

Secondary structure (DSSP, 8-state):
-PPPP--------------------------PPPP-----PPPPPP-------------------------PPPPHHHHHHHHHHHHHHHHHHHHHHHHHHHHHHHHHHHHHHHHHHHHHHHHHHHHHHHHHHHHHHHHHHHHHHHHHHHHHHHHHHHHHHHHHHHHHHHHHHHHHHHHHHHHHHHSSS-S--S--------

pLDDT: mean 72.11, std 23.09, range [34.5, 97.06]